Protein AF-A0A426T4S6-F1 (afdb_monomer_lite)

InterPro domains:
  IPR011109 DNA-binding recombinase domain [PF07508] (12-123)
  IPR011109 DNA-binding recombinase domain [PS51737] (1-127)
  IPR025827 Recombinase zinc beta ribbon domain [PF13408] (141-210)
  IPR038109 DNA-binding recombinase domain superfamily [G3DSA:3.90.1750.20] (1-125)
  IPR050639 Site-specific recombinase resolvase [PTHR30461] (5-346)

Foldseek 3Di:
DQDPNADEDDPLVLVLLVVLLCCLLPHPDALQRSQVVCVVVVNFDDDDPVHPDRTADSVNSVVSLVACVLAQKDKAPQWDWDQDPVVRDTDIDGDPDIDIDGHPYDHSDHPVSSVSSVVSVVVVCVVPVPDDPPDPDDDQLCFPFAADPQPRHTWDKDKDWAADPVDPPDIDDIWIWTFDPPQQDPVGDGDPGGDTHGRVVVVVVVLVVLLVQLPDPVNVVVLVCVLVVLQPCVVLVVQLVVLVVVLVVLVVVLVVLVVVLVPQDPPDPCSVVVNVVSVVVNVVSVVVNVVSVVVNVVSVVVNVVSVVSSVVSVVVSVCSNCVVVVLVPDDSVVSSVVCVVPGNHD

Radius of gyration: 34.29 Å; chains: 1; bounding box: 99×56×90 Å

Structure (mmCIF, N/CA/C/O backbone):
data_AF-A0A426T4S6-F1
#
_entry.id   AF-A0A426T4S6-F1
#
loop_
_atom_site.group_PDB
_atom_site.id
_atom_site.type_symbol
_atom_site.label_atom_id
_atom_site.label_alt_id
_atom_site.label_comp_id
_atom_site.label_asym_id
_atom_site.label_entity_id
_atom_site.label_seq_id
_atom_site.pdbx_PDB_ins_code
_atom_site.Cartn_x
_atom_site.Cartn_y
_atom_site.Cartn_z
_atom_site.occupancy
_atom_site.B_iso_or_equiv
_atom_site.auth_seq_id
_atom_site.auth_comp_id
_atom_site.auth_asym_id
_atom_site.auth_atom_id
_atom_site.pdbx_PDB_model_num
ATOM 1 N N . SER A 1 1 ? -7.175 -14.781 -35.471 1.00 70.62 1 SER A N 1
ATOM 2 C CA . SER A 1 1 ? -8.441 -14.019 -35.472 1.00 70.62 1 SER A CA 1
ATOM 3 C C . SER A 1 1 ? -9.531 -14.792 -34.754 1.00 70.62 1 SER A C 1
ATOM 5 O O . SER A 1 1 ? -9.393 -15.999 -34.610 1.00 70.62 1 SER A O 1
ATOM 7 N N . LEU A 1 2 ? -10.575 -14.116 -34.261 1.00 75.19 2 LEU A N 1
ATOM 8 C CA . LEU A 1 2 ? -11.734 -14.787 -33.668 1.00 75.19 2 LEU A CA 1
ATOM 9 C C . LEU A 1 2 ? -12.824 -14.897 -34.735 1.00 75.19 2 LEU A C 1
ATOM 11 O O . LEU A 1 2 ? -13.333 -13.876 -35.188 1.00 75.19 2 LEU A O 1
ATOM 15 N N . VAL A 1 3 ? -13.137 -16.119 -35.150 1.00 78.00 3 VAL A N 1
ATOM 16 C CA . VAL A 1 3 ? -14.171 -16.418 -36.146 1.00 78.00 3 VAL A CA 1
ATOM 17 C C . VAL A 1 3 ? -15.168 -17.349 -35.468 1.00 78.00 3 VAL A C 1
ATOM 19 O O . VAL A 1 3 ? -14.781 -18.402 -34.972 1.00 78.00 3 VAL A O 1
ATOM 22 N N . ASN A 1 4 ? -16.433 -16.933 -35.364 1.00 73.38 4 ASN A N 1
ATOM 23 C CA . ASN A 1 4 ? -17.508 -17.708 -34.721 1.00 73.38 4 ASN A CA 1
ATOM 24 C C . ASN A 1 4 ? -17.183 -18.188 -33.290 1.00 73.38 4 ASN A C 1
ATOM 26 O O . ASN A 1 4 ? -17.501 -19.310 -32.910 1.00 73.38 4 ASN A O 1
ATOM 30 N N . GLY A 1 5 ? -16.510 -17.351 -32.493 1.00 73.94 5 GLY A N 1
ATOM 31 C CA . GLY A 1 5 ? -16.131 -17.697 -31.116 1.00 73.94 5 GLY A CA 1
ATOM 32 C C . GLY A 1 5 ? -14.898 -18.600 -30.991 1.00 73.94 5 GLY A C 1
ATOM 33 O O . GLY A 1 5 ? -14.470 -18.872 -29.873 1.00 73.94 5 GLY A O 1
ATOM 34 N N . GLN A 1 6 ? -14.289 -19.017 -32.105 1.00 78.38 6 GLN A N 1
ATOM 35 C CA . GLN A 1 6 ? -13.088 -19.851 -32.129 1.00 78.38 6 GLN A CA 1
ATOM 36 C C . GLN A 1 6 ? -11.857 -19.049 -32.563 1.00 78.38 6 GLN A C 1
ATOM 38 O O . GLN A 1 6 ? -11.929 -18.154 -33.411 1.00 78.38 6 GLN A O 1
ATOM 43 N N . LEU A 1 7 ? -10.705 -19.364 -31.966 1.00 81.94 7 LEU A N 1
ATOM 44 C CA . LEU A 1 7 ? -9.421 -18.785 -32.350 1.00 81.94 7 LEU A CA 1
ATOM 45 C C . LEU A 1 7 ? -8.875 -19.530 -33.572 1.00 81.94 7 LEU A C 1
ATOM 47 O O . LEU A 1 7 ? -8.525 -20.700 -33.478 1.00 81.94 7 LEU A O 1
ATOM 51 N N . GLN A 1 8 ? -8.772 -18.832 -34.700 1.00 83.62 8 GLN A N 1
ATOM 52 C CA . GLN A 1 8 ? -8.088 -19.317 -35.899 1.00 83.62 8 GLN A CA 1
ATOM 53 C C . GLN A 1 8 ? -6.746 -18.612 -36.084 1.00 83.62 8 GLN A C 1
ATOM 55 O O . GLN A 1 8 ? -6.613 -17.410 -35.809 1.00 83.62 8 GLN A O 1
ATOM 60 N N . VAL A 1 9 ? -5.754 -19.357 -36.567 1.00 84.19 9 VAL A N 1
ATOM 61 C CA . VAL A 1 9 ? -4.416 -18.840 -36.857 1.00 84.19 9 VAL A CA 1
ATOM 62 C C . VAL A 1 9 ? -4.493 -17.882 -38.046 1.00 84.19 9 VAL A C 1
ATOM 64 O O . VAL A 1 9 ? -5.070 -18.196 -39.079 1.00 84.19 9 VAL A O 1
ATOM 67 N N . ASN A 1 10 ? -3.923 -16.687 -37.888 1.00 85.25 10 ASN A N 1
ATOM 68 C CA . ASN A 1 10 ? -3.634 -15.809 -39.018 1.00 85.25 10 ASN A CA 1
ATOM 69 C C . ASN A 1 10 ? -2.178 -16.061 -39.418 1.00 85.25 10 ASN A C 1
ATOM 71 O O . ASN A 1 10 ? -1.289 -15.788 -38.613 1.00 85.25 10 ASN A O 1
ATOM 75 N N . HIS A 1 11 ? -1.946 -16.592 -40.618 1.00 82.25 11 HIS A N 1
ATOM 76 C CA . HIS A 1 11 ? -0.616 -17.017 -41.055 1.00 82.25 11 HIS A CA 1
ATOM 77 C C . HIS A 1 11 ? 0.409 -15.870 -41.064 1.00 82.25 11 HIS A C 1
ATOM 79 O O . HIS A 1 11 ? 1.512 -16.062 -40.561 1.00 82.25 11 HIS A O 1
ATOM 85 N N . GLU A 1 12 ? 0.032 -14.665 -41.501 1.00 81.00 12 GLU A N 1
ATOM 86 C CA . GLU A 1 12 ? 0.937 -13.501 -41.525 1.00 81.00 12 GLU A CA 1
ATOM 87 C C . GLU A 1 12 ? 1.361 -13.067 -40.109 1.00 81.00 12 GLU A C 1
ATOM 89 O O . GLU A 1 12 ? 2.537 -12.828 -39.823 1.00 81.00 12 GLU A O 1
ATOM 94 N N . GLU A 1 13 ? 0.406 -13.006 -39.172 1.00 84.44 13 GLU A N 1
ATOM 95 C CA . GLU A 1 13 ? 0.706 -12.681 -37.771 1.00 84.44 13 GLU A CA 1
ATOM 96 C C . GLU A 1 13 ? 1.503 -13.811 -37.094 1.00 84.44 13 GLU A C 1
ATOM 98 O O . GLU A 1 13 ? 2.361 -13.550 -36.245 1.00 84.44 13 GLU A O 1
ATOM 103 N N . ALA A 1 14 ? 1.235 -15.066 -37.464 1.00 87.50 14 ALA A N 1
ATOM 104 C CA . ALA A 1 14 ? 1.874 -16.238 -36.881 1.00 87.50 14 ALA A CA 1
ATOM 105 C C . ALA A 1 14 ? 3.369 -16.308 -37.206 1.00 87.50 14 ALA A C 1
ATOM 107 O O . ALA A 1 14 ? 4.144 -16.670 -36.323 1.00 87.50 14 ALA A O 1
ATOM 108 N N . GLU A 1 15 ? 3.799 -15.918 -38.410 1.00 89.19 15 GLU A N 1
ATOM 109 C CA . GLU A 1 15 ? 5.227 -15.859 -38.759 1.00 89.19 15 GLU A CA 1
ATOM 110 C C . GLU A 1 15 ? 5.993 -14.872 -37.876 1.00 89.19 15 GLU A C 1
ATOM 112 O O . GLU A 1 15 ? 7.043 -15.205 -37.322 1.00 89.19 15 GLU A O 1
ATOM 117 N N . SER A 1 16 ? 5.419 -13.687 -37.652 1.00 88.94 16 SER A N 1
ATOM 118 C CA . SER A 1 16 ? 6.003 -12.682 -36.757 1.00 88.94 16 SER A CA 1
ATOM 119 C C . SER A 1 16 ? 6.121 -13.205 -35.321 1.00 88.94 16 SER A C 1
ATOM 121 O O . SER A 1 16 ? 7.126 -12.976 -34.646 1.00 88.94 16 SER A O 1
ATOM 123 N N . VAL A 1 17 ? 5.112 -13.941 -34.842 1.00 90.75 17 VAL A N 1
ATOM 124 C CA . VAL A 1 17 ? 5.146 -14.576 -33.517 1.00 90.75 17 VAL A CA 1
ATOM 125 C C . VAL A 1 17 ? 6.202 -15.680 -33.461 1.00 90.75 17 VAL A C 1
ATOM 127 O O . VAL A 1 17 ? 7.001 -15.682 -32.527 1.00 90.75 17 VAL A O 1
ATOM 130 N N . LYS A 1 18 ? 6.272 -16.572 -34.454 1.00 92.38 18 LYS A N 1
ATOM 131 C CA . LYS A 1 18 ? 7.300 -17.625 -34.530 1.00 92.38 18 LYS A CA 1
ATOM 132 C C . LYS A 1 18 ? 8.705 -17.034 -34.485 1.00 92.38 18 LYS A C 1
ATOM 134 O O . LYS A 1 18 ? 9.515 -17.470 -33.672 1.00 92.38 18 LYS A O 1
ATOM 139 N N . MET A 1 19 ? 8.956 -15.975 -35.255 1.00 91.62 19 MET A N 1
ATOM 140 C CA . MET A 1 19 ? 10.233 -15.260 -35.245 1.00 91.62 19 MET A CA 1
ATOM 141 C C . MET A 1 19 ? 10.552 -14.656 -33.868 1.00 91.62 19 MET A C 1
ATOM 143 O O . MET A 1 19 ? 11.684 -14.743 -33.403 1.00 91.62 19 MET A O 1
ATOM 147 N N . ILE A 1 20 ? 9.565 -14.078 -33.173 1.00 93.25 20 ILE A N 1
ATOM 148 C CA . ILE A 1 20 ? 9.747 -13.561 -31.805 1.00 93.25 20 ILE A CA 1
ATOM 149 C C . ILE A 1 20 ? 10.169 -14.674 -30.836 1.00 93.25 20 ILE A C 1
ATOM 151 O 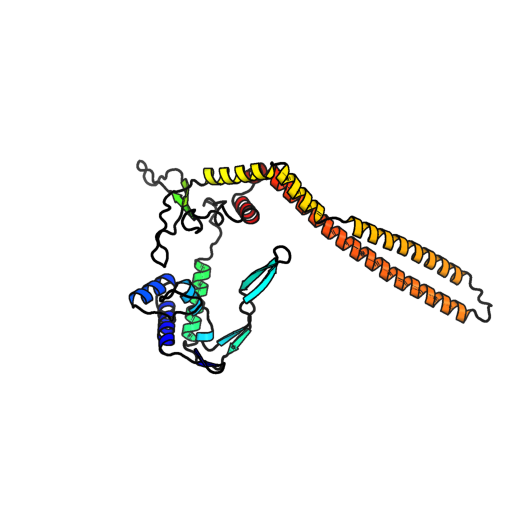O . ILE A 1 20 ? 11.074 -14.462 -30.022 1.00 93.25 20 ILE A O 1
ATOM 155 N N . PHE A 1 21 ? 9.506 -15.833 -30.895 1.00 94.00 21 PHE A N 1
ATOM 156 C CA . PHE A 1 21 ? 9.815 -16.975 -30.032 1.00 94.00 21 PHE A CA 1
ATOM 157 C C . PHE A 1 21 ? 11.193 -17.553 -30.340 1.00 94.00 21 PHE A C 1
ATOM 159 O O . PHE A 1 21 ? 11.969 -17.757 -29.408 1.00 94.00 21 PHE A O 1
ATOM 166 N N . ASP A 1 22 ? 11.518 -17.736 -31.618 1.00 92.88 22 ASP A N 1
ATOM 167 C CA . ASP A 1 22 ? 12.809 -18.248 -32.071 1.00 92.88 22 ASP A CA 1
ATOM 168 C C . ASP A 1 22 ? 13.964 -17.328 -31.651 1.00 92.88 22 ASP A C 1
ATOM 170 O O . ASP A 1 22 ? 14.870 -17.754 -30.928 1.00 92.88 22 ASP A O 1
ATOM 174 N N . LEU A 1 23 ? 13.878 -16.031 -31.974 1.00 92.19 23 LEU A N 1
ATOM 175 C CA . LEU A 1 23 ? 14.888 -15.046 -31.583 1.00 92.19 23 LEU A CA 1
ATOM 176 C C . LEU A 1 23 ? 15.077 -15.024 -30.066 1.00 92.19 23 LEU A C 1
ATOM 178 O O . LEU A 1 23 ? 16.208 -14.995 -29.585 1.00 92.19 23 LEU A O 1
ATOM 182 N N . PHE A 1 24 ? 14.000 -15.069 -29.280 1.00 92.19 24 PHE A N 1
ATOM 183 C CA . PHE A 1 24 ? 14.131 -15.067 -27.825 1.00 92.19 24 PHE A CA 1
ATOM 184 C C . PHE A 1 24 ? 14.707 -16.384 -27.282 1.00 92.19 24 PHE A C 1
ATOM 186 O O . PHE A 1 24 ? 15.494 -16.364 -26.331 1.00 92.19 24 PHE A O 1
ATOM 193 N N . ALA A 1 25 ? 14.332 -17.528 -27.855 1.00 90.50 25 ALA A N 1
ATOM 194 C CA . ALA A 1 25 ? 14.762 -18.848 -27.407 1.00 90.50 25 ALA A CA 1
ATOM 195 C C . ALA A 1 25 ? 16.227 -19.140 -27.764 1.00 90.50 25 ALA A C 1
ATOM 197 O O . ALA A 1 25 ? 16.963 -19.664 -26.924 1.00 90.50 25 ALA A O 1
ATOM 198 N N . ASN A 1 26 ? 16.648 -18.786 -28.978 1.00 88.88 26 ASN A N 1
ATOM 199 C CA . ASN A 1 26 ? 17.903 -19.235 -29.582 1.00 88.88 26 ASN A CA 1
ATOM 200 C C . ASN A 1 26 ? 19.007 -18.167 -29.625 1.00 88.88 26 ASN A C 1
ATOM 202 O O . ASN A 1 26 ? 20.162 -18.514 -29.852 1.00 88.88 26 ASN A O 1
ATOM 206 N N . SER A 1 27 ? 18.704 -16.897 -29.335 1.00 87.75 27 SER A N 1
ATOM 207 C CA . SER A 1 27 ? 19.707 -15.819 -29.268 1.00 87.75 27 SER A CA 1
ATOM 208 C C . SER A 1 27 ? 19.776 -15.156 -27.888 1.00 87.75 27 SER A C 1
ATOM 210 O O . SER A 1 27 ? 18.829 -15.233 -27.111 1.00 87.75 27 SER A O 1
ATOM 212 N N . ASP A 1 28 ? 20.845 -14.423 -27.575 1.00 82.56 28 ASP A N 1
ATOM 213 C CA . ASP A 1 28 ? 20.966 -13.642 -26.326 1.00 82.56 28 ASP A CA 1
ATOM 214 C C . ASP A 1 28 ? 20.173 -12.319 -26.327 1.00 82.56 28 ASP A C 1
ATOM 216 O O . ASP A 1 28 ? 20.330 -11.470 -25.443 1.00 82.56 28 ASP A O 1
ATOM 220 N N . MET A 1 29 ? 19.287 -12.115 -27.306 1.00 84.81 29 MET A N 1
ATOM 221 C CA . MET A 1 29 ? 18.501 -10.891 -27.417 1.00 84.81 29 MET A CA 1
ATOM 222 C C . MET A 1 29 ? 17.409 -10.800 -26.341 1.00 84.81 29 MET A C 1
ATOM 224 O O . MET A 1 29 ? 16.559 -11.675 -26.182 1.00 84.81 29 MET A O 1
ATOM 228 N N . GLY A 1 30 ? 17.383 -9.674 -25.624 1.00 82.88 30 GLY A N 1
ATOM 229 C CA . GLY A 1 30 ? 16.256 -9.294 -24.768 1.00 82.88 30 GLY A CA 1
ATOM 230 C C . GLY A 1 30 ? 15.093 -8.689 -25.565 1.00 82.88 30 GLY A C 1
ATOM 231 O O . GLY A 1 30 ? 15.248 -8.288 -26.716 1.00 82.88 30 GLY A O 1
ATOM 232 N N . THR A 1 31 ? 13.932 -8.513 -24.931 1.00 85.75 31 THR A N 1
ATOM 233 C CA . THR A 1 31 ? 12.706 -7.991 -25.576 1.00 85.75 31 THR A CA 1
ATOM 234 C C . THR A 1 31 ? 12.887 -6.628 -26.258 1.00 85.75 31 THR A C 1
ATOM 236 O O . THR A 1 31 ? 12.265 -6.362 -27.282 1.00 85.75 31 THR A O 1
ATOM 239 N N . ILE A 1 32 ? 13.762 -5.763 -25.726 1.00 82.25 32 ILE A N 1
ATOM 240 C CA . ILE A 1 32 ? 14.108 -4.468 -26.341 1.00 82.25 32 ILE A CA 1
ATOM 241 C C . ILE A 1 32 ? 14.928 -4.664 -27.623 1.00 82.25 32 ILE A C 1
ATOM 243 O O . ILE A 1 32 ? 14.722 -3.943 -28.596 1.00 82.25 32 ILE A O 1
ATOM 247 N N . ALA A 1 33 ? 15.873 -5.606 -27.618 1.00 82.81 33 ALA A N 1
ATOM 248 C CA . ALA A 1 33 ? 16.703 -5.899 -28.781 1.00 82.81 33 ALA A CA 1
ATOM 249 C C . ALA A 1 33 ? 15.859 -6.523 -29.900 1.00 82.81 33 ALA A C 1
ATOM 251 O O . ALA A 1 33 ? 15.962 -6.077 -31.037 1.00 82.81 33 ALA A O 1
ATOM 252 N N . ILE A 1 34 ? 14.948 -7.439 -29.557 1.00 88.56 34 ILE A N 1
ATOM 253 C CA . ILE A 1 34 ? 14.004 -8.037 -30.512 1.00 88.56 34 ILE A CA 1
ATOM 254 C C . ILE A 1 34 ? 13.085 -6.966 -31.110 1.00 88.56 34 ILE A C 1
ATOM 256 O O . ILE A 1 34 ? 12.952 -6.901 -32.325 1.00 88.56 34 ILE A O 1
ATOM 260 N N . ALA A 1 35 ? 12.520 -6.064 -30.295 1.00 84.69 35 ALA A N 1
ATOM 261 C CA . ALA A 1 35 ? 11.697 -4.957 -30.801 1.00 84.69 35 ALA A CA 1
ATOM 262 C C . ALA A 1 35 ? 12.434 -4.112 -31.851 1.00 84.69 35 ALA A C 1
ATOM 264 O O . ALA A 1 35 ? 11.874 -3.780 -32.892 1.00 84.69 35 ALA A O 1
ATOM 265 N N . LYS A 1 36 ? 13.707 -3.788 -31.591 1.00 82.25 36 LYS A N 1
ATOM 266 C CA . LYS A 1 36 ? 14.549 -3.047 -32.539 1.00 82.25 36 LYS A CA 1
ATOM 267 C C . LYS A 1 36 ? 14.865 -3.861 -33.789 1.00 82.25 36 LYS A C 1
ATOM 269 O O . LYS A 1 36 ? 14.860 -3.304 -34.876 1.00 82.25 36 LYS A O 1
ATOM 274 N N . HIS A 1 37 ? 15.145 -5.151 -33.633 1.00 86.75 37 HIS A N 1
ATOM 275 C CA . HIS A 1 37 ? 15.452 -6.035 -34.750 1.00 86.75 37 HIS A CA 1
ATOM 276 C C . HIS A 1 37 ? 14.260 -6.163 -35.707 1.00 86.75 37 HIS A C 1
ATOM 278 O O . HIS A 1 37 ? 14.419 -5.940 -36.900 1.00 86.75 37 HIS A O 1
ATOM 284 N N . LEU A 1 38 ? 13.055 -6.396 -35.176 1.00 86.06 38 LEU A N 1
ATOM 285 C CA . LEU A 1 38 ? 11.822 -6.446 -35.969 1.00 86.06 38 LEU A CA 1
ATOM 286 C C . LEU A 1 38 ? 11.530 -5.115 -36.668 1.00 86.06 38 LEU A C 1
ATOM 288 O O . LEU A 1 38 ? 11.159 -5.106 -37.836 1.00 86.06 38 LEU A O 1
ATOM 292 N N . ALA A 1 39 ? 11.737 -3.990 -35.976 1.00 84.31 39 ALA A N 1
ATOM 293 C CA . ALA A 1 39 ? 11.567 -2.668 -36.575 1.00 84.31 39 ALA A CA 1
ATOM 294 C C . ALA A 1 39 ? 12.567 -2.411 -37.718 1.00 84.31 39 ALA A C 1
ATOM 296 O O . ALA A 1 39 ? 12.199 -1.812 -38.721 1.00 84.31 39 ALA A O 1
ATOM 297 N N . ASN A 1 40 ? 13.809 -2.893 -37.598 1.00 84.75 40 ASN A N 1
ATOM 298 C CA . ASN A 1 40 ? 14.811 -2.783 -38.663 1.00 84.75 40 ASN A CA 1
ATOM 299 C C . ASN A 1 40 ? 14.465 -3.631 -39.897 1.00 84.75 40 ASN A C 1
ATOM 301 O O . ASN A 1 40 ? 14.875 -3.278 -40.997 1.00 84.75 40 ASN A O 1
ATOM 305 N N . LEU A 1 41 ? 13.728 -4.729 -39.715 1.00 86.06 41 LEU A N 1
ATOM 306 C CA . LEU A 1 41 ? 13.217 -5.580 -40.794 1.00 86.06 41 LEU A CA 1
ATOM 307 C C . LEU A 1 41 ? 11.873 -5.082 -41.368 1.00 86.06 41 LEU A C 1
ATOM 309 O O . LEU A 1 41 ? 11.265 -5.778 -42.171 1.00 86.06 41 LEU A O 1
ATOM 313 N N . ASP A 1 42 ? 11.396 -3.906 -40.940 1.00 84.19 42 ASP A N 1
ATOM 314 C CA . ASP A 1 42 ? 10.087 -3.325 -41.286 1.00 84.19 42 ASP A CA 1
ATOM 315 C C . ASP A 1 42 ? 8.882 -4.244 -40.987 1.00 84.19 42 ASP A C 1
ATOM 317 O O . ASP A 1 42 ? 7.810 -4.121 -41.582 1.00 84.19 42 ASP A O 1
ATOM 321 N N . ILE A 1 43 ? 9.027 -5.151 -40.013 1.00 84.44 43 ILE A N 1
ATOM 322 C CA . ILE A 1 43 ? 7.951 -6.056 -39.599 1.00 84.44 43 ILE A CA 1
ATOM 323 C C . ILE A 1 43 ? 6.955 -5.279 -38.733 1.00 84.44 43 ILE A C 1
ATOM 325 O O . ILE A 1 43 ? 7.251 -4.856 -37.606 1.00 84.44 43 ILE A O 1
ATOM 329 N N . LYS A 1 44 ? 5.747 -5.104 -39.270 1.00 82.69 44 LYS A N 1
ATOM 330 C CA . LYS A 1 44 ? 4.662 -4.329 -38.661 1.00 82.69 44 LYS A CA 1
ATOM 331 C C . LYS A 1 44 ? 3.627 -5.236 -38.010 1.00 82.69 44 LYS A C 1
ATOM 333 O O . LYS A 1 44 ? 3.414 -6.373 -38.413 1.00 82.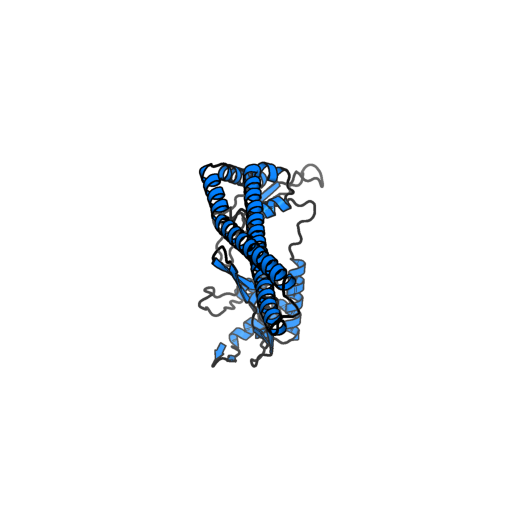69 44 LYS A O 1
ATOM 338 N N . LYS A 1 45 ? 2.950 -4.700 -36.999 1.00 81.69 45 LYS A N 1
ATOM 339 C CA . LYS A 1 45 ? 1.782 -5.319 -36.370 1.00 81.69 45 LYS A CA 1
ATOM 340 C C . LYS A 1 45 ? 0.505 -4.591 -36.800 1.00 81.69 45 LYS A C 1
ATOM 342 O O . LYS A 1 45 ? 0.549 -3.375 -37.010 1.00 81.69 45 LYS A O 1
ATOM 347 N N . PRO A 1 46 ? -0.649 -5.274 -36.839 1.00 76.25 46 PRO A N 1
ATOM 348 C CA . PRO A 1 46 ? -1.918 -4.620 -37.124 1.00 76.25 46 PRO A CA 1
ATOM 349 C C . PRO A 1 46 ? -2.235 -3.556 -36.067 1.00 76.25 46 PRO A C 1
ATOM 351 O O . PRO A 1 46 ? -2.075 -3.765 -34.854 1.00 76.25 46 PRO A O 1
ATOM 354 N N . ILE A 1 47 ? -2.701 -2.402 -36.539 1.00 75.44 47 ILE A N 1
ATOM 355 C CA . ILE A 1 47 ? -3.179 -1.312 -35.690 1.00 75.44 47 ILE A CA 1
ATOM 356 C C . ILE A 1 47 ? -4.550 -1.722 -35.146 1.00 75.44 47 ILE A C 1
ATOM 358 O O . ILE A 1 47 ? -5.434 -2.138 -35.889 1.00 75.44 47 ILE A O 1
ATOM 362 N N . ARG A 1 48 ? -4.721 -1.646 -33.825 1.00 71.25 48 ARG A N 1
ATOM 363 C CA . ARG A 1 48 ? -5.980 -1.968 -33.132 1.00 71.25 48 ARG A CA 1
ATOM 364 C C . ARG A 1 48 ? -6.329 -0.820 -32.190 1.00 71.25 48 ARG A C 1
ATOM 366 O O . ARG A 1 48 ? -5.446 -0.050 -31.824 1.00 71.25 48 ARG A O 1
ATOM 373 N N . HIS A 1 49 ? -7.578 -0.755 -31.725 1.00 57.50 49 HIS A N 1
ATOM 374 C CA . HIS A 1 49 ? -8.099 0.335 -30.877 1.00 57.50 49 HIS A CA 1
ATOM 375 C C . HIS A 1 49 ? -7.208 0.702 -29.669 1.00 57.50 49 HIS A C 1
ATOM 377 O O . HIS A 1 49 ? -7.153 1.858 -29.268 1.00 57.50 49 HIS A O 1
ATOM 383 N N . ASN A 1 50 ? -6.461 -0.270 -29.127 1.00 57.69 50 ASN A N 1
ATOM 384 C CA . ASN A 1 50 ? -5.591 -0.105 -27.955 1.00 57.69 50 ASN A CA 1
ATOM 385 C C . ASN A 1 50 ? -4.097 0.068 -28.295 1.00 57.69 50 ASN A C 1
ATOM 387 O O . ASN A 1 50 ? -3.251 0.021 -27.401 1.00 57.69 50 ASN A O 1
ATOM 391 N N . SER A 1 51 ? -3.729 0.180 -29.575 1.00 60.47 51 SER A N 1
ATOM 392 C CA . SER A 1 51 ? -2.336 0.345 -29.986 1.00 60.47 51 SER A CA 1
ATOM 393 C C . SER A 1 51 ? -2.222 1.050 -31.335 1.00 60.47 51 SER A C 1
ATOM 395 O O . SER A 1 51 ? -2.421 0.442 -32.384 1.00 60.47 51 SER A O 1
ATOM 397 N N . THR A 1 52 ? -1.845 2.324 -31.270 1.00 66.75 52 THR A N 1
ATOM 398 C CA . THR A 1 52 ? -1.690 3.242 -32.407 1.00 66.75 52 THR A CA 1
ATOM 399 C C . THR A 1 52 ? -0.357 3.092 -33.145 1.00 66.75 52 THR A C 1
ATOM 401 O O . THR A 1 52 ? -0.226 3.564 -34.268 1.00 66.75 52 THR A O 1
ATOM 404 N N . LEU A 1 53 ? 0.634 2.426 -32.541 1.00 74.12 53 LEU A N 1
ATOM 405 C CA . LEU A 1 53 ? 1.963 2.252 -33.131 1.00 74.12 53 LEU A CA 1
ATOM 406 C C . LEU A 1 53 ? 2.016 1.022 -34.056 1.00 74.12 53 LEU A C 1
ATOM 408 O O . LEU A 1 53 ? 1.568 -0.056 -33.643 1.00 74.12 53 LEU A O 1
ATOM 412 N N . PRO A 1 54 ? 2.619 1.131 -35.256 1.00 79.12 54 PRO A N 1
ATOM 413 C CA . PRO A 1 54 ? 2.713 0.023 -36.210 1.00 79.12 54 PRO A CA 1
ATOM 414 C C . PRO A 1 54 ? 3.800 -1.004 -35.854 1.00 79.12 54 PRO A C 1
ATOM 416 O O . PRO A 1 54 ? 3.817 -2.082 -36.433 1.00 79.12 54 PRO A O 1
ATOM 419 N N . TYR A 1 55 ? 4.681 -0.719 -34.888 1.00 83.69 55 TYR A N 1
ATOM 420 C CA . TYR A 1 55 ? 5.784 -1.606 -34.492 1.00 83.69 55 TYR A CA 1
ATOM 421 C C . TYR A 1 55 ? 5.558 -2.283 -33.136 1.00 83.69 55 TYR A C 1
ATOM 423 O O . TYR A 1 55 ? 4.795 -1.815 -32.284 1.00 83.69 55 TYR A O 1
ATOM 431 N N . PHE A 1 56 ? 6.269 -3.387 -32.910 1.00 82.38 56 PHE A N 1
ATOM 432 C CA . PHE A 1 56 ? 6.259 -4.103 -31.639 1.00 82.38 56 PHE A CA 1
ATOM 433 C C . PHE A 1 56 ? 7.019 -3.334 -30.550 1.00 82.38 56 PHE A C 1
ATOM 435 O O . PHE A 1 56 ? 8.195 -3.010 -30.691 1.00 82.38 56 PHE A O 1
ATOM 442 N N . SER A 1 57 ? 6.362 -3.086 -29.416 1.00 82.31 57 SER A N 1
ATOM 443 C CA . SER A 1 57 ? 7.024 -2.554 -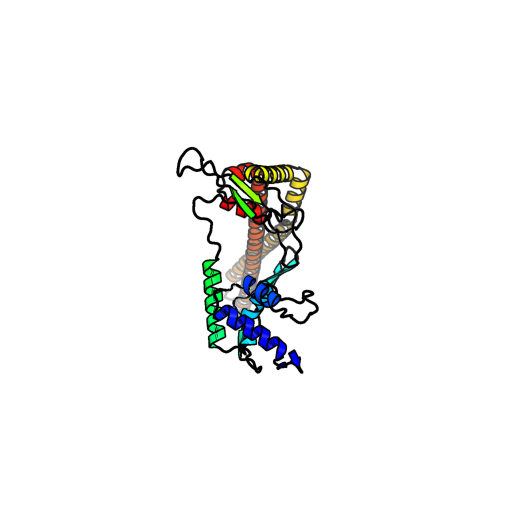28.224 1.00 82.31 57 SER A CA 1
ATOM 444 C C . SER A 1 57 ? 7.643 -3.681 -27.391 1.00 82.31 57 SER A C 1
ATOM 446 O O . SER A 1 57 ? 7.168 -4.817 -27.404 1.00 82.31 57 SER A O 1
ATOM 448 N N . SER A 1 58 ? 8.662 -3.366 -26.584 1.00 81.50 58 SER A N 1
ATOM 449 C CA . SER A 1 58 ? 9.265 -4.345 -25.662 1.00 81.50 58 SER A CA 1
ATOM 450 C C . SER A 1 58 ? 8.236 -4.964 -24.706 1.00 81.50 58 SER A C 1
ATOM 452 O O . SER A 1 58 ? 8.317 -6.152 -24.400 1.00 81.50 58 SER A O 1
ATOM 454 N N . SER A 1 59 ? 7.273 -4.176 -24.217 1.00 81.62 59 SER A N 1
ATOM 455 C CA . SER A 1 59 ? 6.194 -4.674 -23.355 1.00 81.62 59 SER A CA 1
ATOM 456 C C . SER A 1 59 ? 5.191 -5.534 -24.127 1.00 81.62 59 SER A C 1
ATOM 458 O O . SER A 1 59 ? 4.689 -6.516 -23.585 1.00 81.62 59 SER A O 1
ATOM 460 N N . GLY A 1 60 ? 4.929 -5.209 -25.396 1.00 84.62 60 GLY A N 1
ATOM 461 C CA . GLY A 1 60 ? 4.126 -6.031 -26.298 1.00 84.62 60 GLY A CA 1
ATOM 462 C C . GLY A 1 60 ? 4.754 -7.403 -26.528 1.00 84.62 60 GLY A C 1
ATOM 463 O O . GLY A 1 60 ? 4.085 -8.413 -26.336 1.00 84.62 60 GLY A O 1
ATOM 464 N N . ILE A 1 61 ? 6.053 -7.448 -26.834 1.00 88.69 61 ILE A N 1
ATOM 465 C CA . ILE A 1 61 ? 6.792 -8.705 -27.020 1.00 88.69 61 ILE A CA 1
ATOM 466 C C . ILE A 1 61 ? 6.807 -9.525 -25.731 1.00 88.69 61 ILE A C 1
ATOM 468 O O . ILE A 1 61 ? 6.542 -10.722 -25.770 1.00 88.69 61 ILE A O 1
ATOM 472 N N . ALA A 1 62 ? 7.037 -8.891 -24.576 1.00 87.75 62 ALA A N 1
ATOM 473 C CA . ALA A 1 62 ? 6.971 -9.594 -23.298 1.00 87.75 62 ALA A CA 1
ATOM 474 C C . ALA A 1 62 ? 5.605 -10.272 -23.089 1.00 87.75 62 ALA A C 1
ATOM 476 O O . ALA A 1 62 ? 5.556 -11.433 -22.691 1.00 87.75 62 ALA A O 1
ATOM 477 N N . ARG A 1 63 ? 4.506 -9.583 -23.428 1.00 87.81 63 ARG A N 1
ATOM 478 C CA . ARG A 1 63 ? 3.143 -10.132 -23.340 1.00 87.81 63 ARG A CA 1
ATOM 479 C C . ARG A 1 63 ? 2.883 -11.251 -24.343 1.00 87.81 63 ARG A C 1
ATOM 481 O O . ARG A 1 63 ? 2.134 -12.160 -24.008 1.00 87.81 63 ARG A O 1
ATOM 488 N N . ILE A 1 64 ? 3.479 -11.189 -25.535 1.00 91.06 64 ILE A N 1
ATOM 489 C CA . ILE A 1 64 ? 3.407 -12.266 -26.532 1.00 91.06 64 ILE A CA 1
ATOM 490 C C . ILE A 1 64 ? 4.075 -13.530 -25.978 1.00 91.06 64 ILE A C 1
ATOM 492 O O . ILE A 1 64 ? 3.439 -14.577 -25.928 1.00 91.06 64 ILE A O 1
ATOM 496 N N . LEU A 1 65 ? 5.302 -13.402 -25.466 1.00 91.62 65 LEU A N 1
ATOM 497 C CA . LEU A 1 65 ? 6.064 -14.510 -24.878 1.00 91.62 65 LEU A CA 1
ATOM 498 C C . LEU A 1 65 ? 5.389 -15.115 -23.628 1.00 91.62 65 LEU A C 1
ATOM 500 O O . LEU A 1 65 ? 5.585 -16.287 -23.332 1.00 91.62 65 LEU A O 1
ATOM 504 N N . ASP A 1 66 ? 4.587 -14.335 -22.892 1.00 88.75 66 ASP A N 1
ATOM 505 C CA . ASP A 1 66 ? 3.873 -14.786 -21.684 1.00 88.75 66 ASP A CA 1
ATOM 506 C C . ASP A 1 66 ? 2.445 -15.298 -21.959 1.00 88.75 66 ASP A C 1
ATOM 508 O O . ASP A 1 66 ? 1.698 -15.588 -21.013 1.00 88.75 66 ASP A O 1
ATOM 512 N N . ASN A 1 67 ? 2.004 -15.343 -23.219 1.00 90.38 67 ASN A N 1
ATOM 513 C CA . ASN A 1 67 ? 0.643 -15.738 -23.573 1.00 90.38 67 ASN A CA 1
ATOM 514 C C . ASN A 1 67 ? 0.540 -17.231 -23.948 1.00 90.38 67 ASN A C 1
ATOM 516 O O . ASN A 1 67 ? 0.941 -17.586 -25.055 1.00 90.38 67 ASN A O 1
ATOM 520 N N . PRO A 1 68 ? -0.032 -18.095 -23.084 1.00 89.62 68 PRO A N 1
ATOM 521 C CA . PRO A 1 68 ? -0.081 -19.542 -23.314 1.00 89.62 68 PRO A CA 1
ATOM 522 C C . PRO A 1 68 ? -0.932 -19.951 -24.524 1.00 89.62 68 PRO A C 1
ATOM 524 O O . PRO A 1 68 ? -0.797 -21.073 -25.003 1.00 89.62 68 PRO A O 1
ATOM 527 N N . VAL A 1 69 ? -1.740 -19.031 -25.065 1.00 91.31 69 VAL A N 1
ATOM 528 C CA . VAL A 1 69 ? -2.540 -19.245 -26.279 1.00 91.31 69 VAL A CA 1
ATOM 529 C C . VAL A 1 69 ? -1.670 -19.649 -27.465 1.00 91.31 69 VAL A C 1
ATOM 531 O O . VAL A 1 69 ? -2.078 -20.502 -28.243 1.00 91.31 69 VAL A O 1
ATOM 534 N N . TYR A 1 70 ? -0.453 -19.113 -27.587 1.00 91.06 70 TYR A N 1
ATOM 535 C CA . TYR A 1 70 ? 0.434 -19.479 -28.695 1.00 91.06 70 TYR A CA 1
ATOM 536 C C . TYR A 1 70 ? 0.922 -20.932 -28.633 1.00 91.06 70 TYR A C 1
ATOM 538 O O . TYR A 1 70 ? 1.310 -21.466 -29.664 1.00 91.06 70 TYR A O 1
ATOM 546 N N . ASN A 1 71 ? 0.838 -21.568 -27.463 1.00 92.06 71 ASN A N 1
ATOM 547 C CA . ASN A 1 71 ? 1.163 -22.975 -27.231 1.00 92.06 71 ASN A CA 1
ATOM 548 C C . ASN A 1 71 ? -0.106 -23.843 -27.076 1.00 92.06 71 ASN A C 1
ATOM 550 O O . ASN A 1 71 ? -0.128 -24.801 -26.312 1.00 92.06 71 ASN A O 1
ATOM 554 N N . GLY A 1 72 ? -1.220 -23.441 -27.696 1.00 88.44 72 GLY A N 1
ATOM 555 C CA . GLY A 1 72 ? -2.461 -24.224 -27.677 1.00 88.44 72 GLY A CA 1
ATOM 556 C C . GLY A 1 72 ? -3.248 -24.182 -26.363 1.00 88.44 72 GLY A C 1
ATOM 557 O O . GLY A 1 72 ? -4.271 -24.841 -26.266 1.00 88.44 72 GLY A O 1
ATOM 558 N N . LYS A 1 73 ? -2.841 -23.404 -25.348 1.00 90.50 73 LYS A N 1
ATOM 559 C CA . LYS A 1 73 ? -3.486 -23.402 -24.018 1.00 90.50 73 LYS A CA 1
ATOM 560 C C . LYS A 1 73 ? -4.298 -22.141 -23.751 1.00 90.50 73 LYS A C 1
ATOM 562 O O . LYS A 1 73 ? -3.896 -21.035 -24.106 1.00 90.50 73 LYS A O 1
ATOM 567 N N . ILE A 1 74 ? -5.418 -22.275 -23.053 1.00 88.69 74 ILE A N 1
ATOM 568 C CA . ILE A 1 74 ? -6.285 -21.164 -22.652 1.00 88.69 74 ILE A CA 1
ATOM 569 C C . ILE A 1 74 ? -6.156 -20.949 -21.146 1.00 88.69 74 ILE A C 1
ATOM 571 O O . ILE A 1 74 ? -6.227 -21.888 -20.354 1.00 88.69 74 ILE A O 1
ATOM 575 N N . ALA A 1 75 ? -5.952 -19.690 -20.754 1.00 86.44 75 ALA A N 1
ATOM 576 C CA . ALA A 1 75 ? -5.812 -19.290 -19.361 1.00 86.44 75 ALA A CA 1
ATOM 577 C C . ALA A 1 75 ? -6.965 -18.376 -18.929 1.00 86.44 75 ALA A C 1
ATOM 579 O O . ALA A 1 75 ? -7.150 -17.302 -19.507 1.00 86.44 75 ALA A O 1
ATOM 580 N N . PHE A 1 76 ? -7.685 -18.769 -17.879 1.00 85.06 76 PHE A N 1
ATOM 581 C CA . PHE A 1 76 ? -8.795 -18.014 -17.296 1.00 85.06 76 PHE A CA 1
ATOM 582 C C . PHE A 1 76 ? -8.457 -17.541 -15.877 1.00 85.06 76 PHE A C 1
ATOM 584 O O . PHE A 1 76 ? -7.853 -18.276 -15.101 1.00 85.06 76 PHE A O 1
ATOM 591 N N . GLY A 1 77 ? -8.828 -16.303 -15.532 1.00 81.75 77 GLY A N 1
ATOM 592 C CA . GLY A 1 77 ? -8.571 -15.739 -14.199 1.00 81.75 77 GLY A CA 1
ATOM 593 C C . GLY A 1 77 ? -7.180 -15.123 -13.999 1.00 81.75 77 GLY A C 1
ATOM 594 O O . GLY A 1 77 ? -6.771 -14.883 -12.874 1.00 81.75 77 GLY A O 1
ATOM 595 N N . ARG A 1 78 ? -6.433 -14.803 -15.068 1.00 80.12 78 ARG A N 1
ATOM 596 C CA . ARG A 1 78 ? -5.086 -14.185 -14.967 1.00 80.12 78 ARG A CA 1
ATOM 597 C C . ARG A 1 78 ? -5.061 -12.789 -14.326 1.00 80.12 78 ARG A C 1
ATOM 599 O O . ARG A 1 78 ? -3.981 -12.250 -14.080 1.00 80.12 78 ARG A O 1
ATOM 606 N N . ARG A 1 79 ? -6.220 -12.159 -14.139 1.00 80.50 79 ARG A N 1
ATOM 607 C CA . ARG A 1 79 ? -6.363 -10.823 -13.557 1.00 80.50 79 ARG A CA 1
ATOM 608 C C . ARG A 1 79 ? -7.451 -10.851 -12.506 1.00 80.50 79 ARG A C 1
ATOM 610 O O . ARG A 1 79 ? -8.536 -11.352 -12.780 1.00 80.50 79 ARG A O 1
ATOM 617 N N . GLU A 1 80 ? -7.156 -10.253 -11.368 1.00 78.62 80 GLU A N 1
ATOM 618 C CA . GLU A 1 80 ? -8.104 -10.038 -10.289 1.00 78.62 80 GLU A CA 1
ATOM 619 C C . GLU A 1 80 ? -8.311 -8.533 -10.118 1.00 78.62 80 GLU A C 1
ATOM 621 O O . GLU A 1 80 ? -7.358 -7.753 -10.162 1.00 78.62 80 GLU A O 1
ATOM 626 N N . SER A 1 81 ? -9.563 -8.110 -9.985 1.00 79.38 81 SER A N 1
ATOM 627 C CA . SER A 1 81 ? -9.921 -6.722 -9.708 1.00 79.38 81 SER A CA 1
ATOM 628 C C . SER A 1 81 ? -10.335 -6.605 -8.251 1.00 79.38 81 SER A C 1
ATOM 630 O O . SER A 1 81 ? -11.404 -7.080 -7.871 1.00 79.38 81 SER A O 1
ATOM 632 N N . THR A 1 82 ? -9.506 -5.946 -7.451 1.00 76.06 82 THR A N 1
ATOM 633 C CA . THR A 1 82 ? -9.828 -5.608 -6.065 1.00 76.06 82 THR A CA 1
ATOM 634 C C . THR A 1 82 ? -10.261 -4.154 -6.008 1.00 76.06 82 THR A C 1
ATOM 636 O O . THR A 1 82 ? -9.592 -3.272 -6.546 1.00 76.06 82 THR A O 1
ATOM 639 N N . ARG A 1 83 ? -11.417 -3.892 -5.399 1.00 77.06 83 ARG A N 1
ATOM 640 C CA . ARG A 1 83 ? -11.905 -2.528 -5.197 1.00 77.06 83 ARG A CA 1
ATOM 641 C C . ARG A 1 8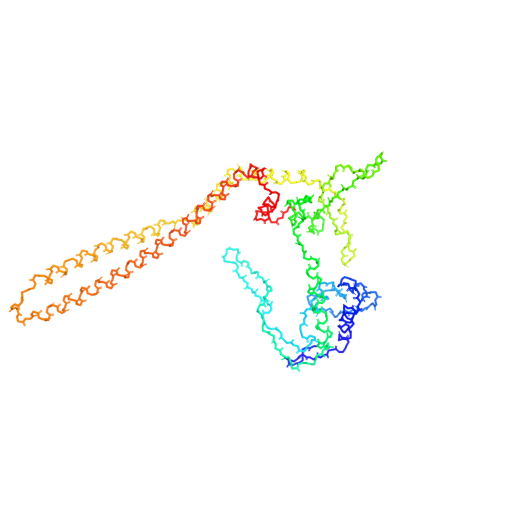3 ? -11.544 -2.085 -3.793 1.00 77.06 83 ARG A C 1
ATOM 643 O O . ARG A 1 83 ? -11.945 -2.726 -2.823 1.00 77.06 83 ARG A O 1
ATOM 650 N N . ASP A 1 84 ? -10.788 -1.005 -3.698 1.00 73.94 84 ASP A N 1
ATOM 651 C CA . ASP A 1 84 ? -10.483 -0.391 -2.419 1.00 73.94 84 ASP A CA 1
ATOM 652 C C . ASP A 1 84 ? -11.759 0.250 -1.858 1.00 73.94 84 ASP A C 1
ATOM 654 O O . ASP A 1 84 ? -12.437 1.035 -2.527 1.00 73.94 84 ASP A O 1
ATOM 658 N N . LYS A 1 85 ? -12.112 -0.128 -0.628 1.00 69.25 85 LYS A N 1
ATOM 659 C CA . LYS A 1 85 ? -13.323 0.345 0.051 1.00 69.25 85 LYS A CA 1
ATOM 660 C C . LYS A 1 85 ? -13.208 1.810 0.480 1.00 69.25 85 LYS A C 1
ATOM 662 O O . LYS A 1 85 ? -14.236 2.440 0.697 1.00 69.25 85 LYS A O 1
ATOM 667 N N . ILE A 1 86 ? -11.985 2.337 0.600 1.00 61.81 86 ILE A N 1
ATOM 668 C CA . ILE A 1 86 ? -11.715 3.684 1.117 1.00 61.81 86 ILE A CA 1
ATOM 669 C C . ILE A 1 86 ? -11.582 4.691 -0.028 1.00 61.81 86 ILE A C 1
ATOM 671 O O . ILE A 1 86 ? -12.258 5.717 -0.027 1.00 61.81 86 ILE A O 1
ATOM 675 N N . SER A 1 87 ? -10.732 4.407 -1.018 1.00 69.75 87 SER A N 1
ATOM 676 C CA . SER A 1 87 ? -10.528 5.298 -2.172 1.00 69.75 87 SER A CA 1
ATOM 677 C C . SER A 1 87 ? -11.574 5.110 -3.279 1.00 69.75 87 SER A C 1
ATOM 679 O O . SER A 1 87 ? -11.746 5.984 -4.126 1.00 69.75 87 SER A O 1
ATOM 681 N N . GLY A 1 88 ? -12.278 3.972 -3.294 1.00 74.31 88 GLY A N 1
ATOM 682 C CA . GLY A 1 88 ? -13.189 3.587 -4.373 1.00 74.31 88 GLY A CA 1
ATOM 683 C C . GLY A 1 88 ? -12.480 3.117 -5.649 1.00 74.31 88 GLY A C 1
ATOM 684 O O . GLY A 1 88 ? -13.162 2.694 -6.592 1.00 74.31 88 GLY A O 1
ATOM 685 N N . GLU A 1 89 ? -11.143 3.157 -5.686 1.00 72.00 89 GLU A N 1
ATOM 686 C CA . GLU A 1 89 ? -10.334 2.779 -6.841 1.00 72.00 89 GLU A CA 1
ATOM 687 C C . GLU A 1 89 ? -10.325 1.261 -7.055 1.00 72.00 89 GLU A C 1
ATOM 689 O O . GLU A 1 89 ? -10.282 0.461 -6.119 1.00 72.00 89 GLU A O 1
ATOM 694 N N . THR A 1 90 ? -10.363 0.844 -8.322 1.00 76.81 90 THR A N 1
ATOM 695 C CA . THR A 1 90 ? -10.257 -0.572 -8.696 1.00 76.81 90 THR A CA 1
ATOM 696 C C . THR A 1 90 ? -8.825 -0.880 -9.101 1.00 76.81 90 THR A C 1
ATOM 698 O O . THR A 1 90 ? -8.353 -0.444 -10.152 1.00 76.81 90 THR A O 1
ATOM 701 N N . LYS A 1 91 ? -8.133 -1.665 -8.281 1.00 75.62 91 LYS A N 1
ATOM 702 C CA . LYS A 1 91 ? -6.786 -2.145 -8.557 1.00 75.62 91 LYS A CA 1
ATOM 703 C C . LYS A 1 91 ? -6.865 -3.494 -9.262 1.00 75.62 91 LYS A C 1
ATOM 705 O O . LYS A 1 91 ? -7.367 -4.472 -8.715 1.00 75.62 91 LYS A O 1
ATOM 710 N N . VAL A 1 92 ? -6.353 -3.548 -10.489 1.00 78.19 92 VAL A N 1
ATOM 711 C CA . VAL A 1 92 ? -6.237 -4.801 -11.245 1.00 78.19 92 VAL A CA 1
ATOM 712 C C . VAL A 1 92 ? -4.850 -5.389 -11.016 1.00 78.19 92 VAL A C 1
ATOM 714 O O . VAL A 1 92 ? -3.848 -4.819 -11.452 1.00 78.19 92 VAL A O 1
ATOM 717 N N . THR A 1 93 ? -4.786 -6.526 -10.336 1.00 76.00 93 THR A N 1
ATOM 718 C CA . THR A 1 93 ? -3.557 -7.280 -10.072 1.00 76.00 93 THR A CA 1
ATOM 719 C C . THR A 1 93 ? -3.497 -8.531 -10.940 1.00 76.00 93 THR A C 1
ATOM 721 O O . THR A 1 93 ? -4.505 -9.030 -11.441 1.00 76.00 93 THR A O 1
ATOM 724 N N . GLN A 1 94 ? -2.283 -9.024 -11.182 1.00 74.25 94 GLN A N 1
ATOM 725 C CA . GLN A 1 94 ? -2.090 -10.309 -11.844 1.00 74.25 94 GLN A CA 1
ATOM 726 C C . GLN A 1 94 ? -2.303 -11.416 -10.808 1.00 74.25 94 GLN A C 1
ATOM 728 O O . GLN A 1 94 ? -1.645 -11.396 -9.773 1.00 74.25 94 GLN A O 1
ATOM 733 N N . SER A 1 95 ? -3.218 -12.346 -11.083 1.00 75.38 95 SER A N 1
ATOM 734 C CA . SER A 1 95 ? -3.437 -13.501 -10.207 1.00 75.38 95 SER A CA 1
ATOM 735 C C . SER A 1 95 ? -2.359 -14.554 -10.459 1.00 75.38 95 SER A C 1
ATOM 737 O O . SER A 1 95 ? -2.041 -14.855 -11.616 1.00 75.38 95 SER A O 1
ATOM 739 N N . GLU A 1 96 ? -1.814 -15.120 -9.385 1.00 73.69 96 GLU A N 1
ATOM 740 C CA . GLU A 1 96 ? -0.931 -16.291 -9.443 1.00 73.69 96 GLU A CA 1
ATOM 741 C C . GLU A 1 96 ? -1.735 -17.588 -9.617 1.00 73.69 96 GLU A C 1
ATOM 743 O O . GLU A 1 96 ? -1.275 -18.513 -10.284 1.00 73.69 96 GLU A O 1
ATOM 748 N N . ASN A 1 97 ? -2.978 -17.604 -9.127 1.00 76.56 97 ASN A N 1
ATOM 749 C CA . ASN A 1 97 ? -3.907 -18.721 -9.246 1.00 76.56 97 ASN A CA 1
ATOM 750 C C . ASN A 1 97 ? -4.839 -18.485 -10.438 1.00 76.56 97 ASN A C 1
ATOM 752 O O . ASN A 1 97 ? -5.824 -17.750 -10.346 1.00 76.56 97 ASN A O 1
ATOM 756 N N . TYR A 1 98 ? -4.510 -19.087 -11.579 1.00 82.06 98 TYR A N 1
ATOM 757 C CA . TYR A 1 98 ? -5.340 -19.056 -12.780 1.00 82.06 98 TYR A CA 1
ATOM 758 C C . TYR A 1 98 ? -5.488 -20.460 -13.360 1.00 82.06 98 TYR A C 1
ATOM 760 O O . TYR A 1 98 ? -4.583 -21.289 -13.276 1.00 82.06 98 TYR A O 1
ATOM 768 N N . ILE A 1 99 ? -6.644 -20.719 -13.961 1.00 85.19 99 ILE A N 1
ATOM 769 C CA . ILE A 1 99 ? -6.956 -22.011 -14.566 1.00 85.19 99 ILE A CA 1
ATOM 770 C C . ILE A 1 99 ? -6.280 -22.053 -15.935 1.00 85.19 99 ILE A C 1
ATOM 772 O O . ILE A 1 99 ? -6.487 -21.150 -16.749 1.00 85.19 99 ILE A O 1
ATOM 776 N N . LEU A 1 100 ? -5.475 -23.085 -16.183 1.00 87.75 100 LEU A N 1
ATOM 777 C CA . LEU A 1 100 ? -4.841 -23.349 -17.472 1.00 87.75 100 LEU A CA 1
ATOM 778 C C . LEU A 1 100 ? -5.399 -24.660 -18.030 1.00 87.75 100 LEU A C 1
ATOM 780 O O . LEU A 1 100 ? -5.329 -25.688 -17.366 1.00 87.75 100 LEU A O 1
ATOM 784 N N . THR A 1 101 ? -5.950 -24.610 -19.238 1.00 88.38 101 THR A N 1
ATOM 785 C CA . THR A 1 101 ? -6.563 -25.761 -19.924 1.00 88.38 101 THR A CA 1
ATOM 786 C C . THR A 1 101 ? -6.082 -25.827 -21.364 1.00 88.38 101 THR A C 1
ATOM 788 O O . THR A 1 101 ? -5.663 -24.807 -21.919 1.00 88.38 101 THR A O 1
ATOM 791 N N . ASP A 1 102 ? -6.125 -27.010 -21.966 1.00 89.06 102 ASP A N 1
ATOM 792 C CA . ASP A 1 102 ? -5.832 -27.162 -23.388 1.00 89.06 102 ASP A CA 1
ATOM 793 C C . ASP A 1 102 ? -6.985 -26.582 -24.218 1.00 89.06 102 ASP A C 1
ATOM 795 O O . ASP A 1 102 ? -8.166 -26.794 -23.936 1.00 89.06 102 ASP A O 1
ATOM 799 N N . GLY A 1 103 ? -6.630 -25.759 -25.199 1.00 84.75 103 GLY A N 1
ATOM 800 C CA . GLY A 1 103 ? -7.555 -25.133 -26.128 1.00 84.75 103 GLY A CA 1
ATOM 801 C C . GLY A 1 103 ? -7.833 -26.022 -27.334 1.00 84.75 103 GLY A C 1
ATOM 802 O O . GLY A 1 103 ? -7.088 -26.944 -27.646 1.00 84.75 103 GLY A O 1
ATOM 803 N N . ILE A 1 104 ? -8.915 -25.705 -28.041 1.00 86.62 104 ILE A N 1
ATOM 804 C CA . ILE A 1 104 ? -9.312 -26.390 -29.284 1.00 86.62 104 ILE A CA 1
ATOM 805 C C . ILE A 1 104 ? -8.555 -25.804 -30.496 1.00 86.62 104 ILE A C 1
ATOM 807 O O . ILE A 1 104 ? -8.595 -26.349 -31.595 1.00 86.62 104 ILE A O 1
ATOM 811 N N . HIS A 1 105 ? -7.879 -24.665 -30.321 1.00 85.94 105 HIS A N 1
ATOM 812 C CA . HIS A 1 105 ? -7.187 -23.960 -31.396 1.00 85.94 105 HIS A CA 1
ATOM 813 C C . HIS A 1 105 ? -5.797 -24.537 -31.677 1.00 85.94 105 HIS A C 1
ATOM 815 O O . HIS A 1 105 ? -5.118 -25.046 -30.788 1.00 85.94 105 HIS A O 1
ATOM 821 N N . GLU A 1 106 ? -5.351 -24.385 -32.921 1.00 86.75 106 GLU A N 1
ATOM 822 C CA . GLU A 1 106 ? -4.022 -24.816 -33.354 1.00 86.75 106 GLU A CA 1
ATOM 823 C C . GLU A 1 106 ? -2.912 -24.012 -32.654 1.00 86.75 106 GLU A C 1
ATOM 825 O O . GLU A 1 106 ? -2.949 -22.776 -32.585 1.00 86.75 106 GLU A O 1
ATOM 830 N N . ALA A 1 107 ? -1.910 -24.721 -32.129 1.00 90.06 107 ALA A N 1
ATOM 831 C CA . ALA A 1 107 ? -0.740 -24.114 -31.509 1.00 90.06 107 ALA A CA 1
ATOM 832 C C . ALA A 1 107 ? 0.204 -23.533 -32.576 1.00 90.06 107 ALA A C 1
ATOM 834 O O . ALA A 1 107 ? 0.544 -24.187 -33.557 1.00 90.06 107 ALA A O 1
ATOM 835 N N . ILE A 1 108 ? 0.662 -22.296 -32.365 1.00 91.75 108 ILE A N 1
ATOM 836 C CA . ILE A 1 108 ? 1.629 -21.626 -33.251 1.00 91.75 108 ILE A CA 1
ATOM 837 C C . ILE A 1 108 ? 3.066 -22.025 -32.889 1.00 91.75 108 ILE A C 1
ATOM 839 O O . ILE A 1 108 ? 3.936 -22.052 -33.761 1.00 91.75 108 ILE A O 1
ATOM 843 N N . ILE A 1 109 ? 3.307 -22.300 -31.607 1.00 92.25 109 ILE A N 1
ATOM 844 C CA . ILE A 1 109 ? 4.598 -22.644 -31.014 1.00 92.25 109 ILE A CA 1
ATOM 845 C C . ILE A 1 109 ? 4.476 -24.021 -30.371 1.00 92.25 109 ILE A C 1
ATOM 847 O O . ILE A 1 109 ? 3.458 -24.318 -29.750 1.00 92.25 109 ILE A O 1
ATOM 851 N N . ASP A 1 110 ? 5.514 -24.835 -30.513 1.00 92.50 110 ASP A N 1
ATOM 852 C CA . ASP A 1 110 ? 5.607 -26.149 -29.896 1.00 92.50 110 ASP A CA 1
ATOM 853 C C . ASP A 1 110 ? 5.937 -26.070 -28.395 1.00 92.50 110 ASP A C 1
ATOM 855 O O . ASP A 1 110 ? 6.499 -25.094 -27.878 1.00 92.50 110 ASP A O 1
ATOM 859 N N . ASP A 1 111 ? 5.626 -27.157 -27.695 1.00 89.56 111 ASP A N 1
ATOM 860 C CA . ASP A 1 111 ? 5.785 -27.261 -26.248 1.00 89.56 111 ASP A CA 1
ATOM 861 C C . ASP A 1 111 ? 7.253 -27.104 -25.798 1.00 89.56 111 ASP A C 1
ATOM 863 O O . ASP A 1 111 ? 7.509 -26.596 -24.700 1.00 89.56 111 ASP A O 1
ATOM 867 N N . GLU A 1 112 ? 8.234 -27.515 -26.615 1.00 91.56 112 GLU A N 1
ATOM 868 C CA . GLU A 1 112 ? 9.657 -27.414 -26.269 1.00 91.56 112 GLU A CA 1
ATOM 869 C C . GLU A 1 112 ? 10.143 -25.966 -26.337 1.00 91.56 112 GLU A C 1
ATOM 871 O O . GLU A 1 112 ? 10.707 -25.451 -25.359 1.00 91.56 112 GLU A O 1
ATOM 876 N N . THR A 1 113 ? 9.865 -25.271 -27.445 1.00 92.00 113 THR A N 1
ATOM 877 C CA . THR A 1 113 ? 10.183 -23.844 -27.598 1.00 92.00 113 THR A CA 1
ATOM 878 C C . THR A 1 113 ? 9.491 -23.016 -26.520 1.00 92.00 113 THR A C 1
ATOM 880 O O . THR A 1 113 ? 10.122 -22.157 -25.892 1.00 92.00 113 THR A O 1
ATOM 883 N N . TRP A 1 114 ? 8.220 -23.307 -26.227 1.00 91.62 114 TRP A N 1
ATOM 884 C CA . TRP A 1 114 ? 7.477 -22.635 -25.164 1.00 91.62 114 TRP A CA 1
ATOM 885 C C . TRP A 1 114 ? 8.156 -22.797 -23.796 1.00 91.62 114 TRP A C 1
ATOM 887 O O . TRP A 1 114 ? 8.431 -21.806 -23.108 1.00 91.62 114 TRP A O 1
ATOM 897 N N . LYS A 1 115 ? 8.499 -24.033 -23.408 1.00 90.31 115 LYS A N 1
ATOM 898 C CA . LYS A 1 115 ? 9.203 -24.321 -22.145 1.00 90.31 115 LYS A CA 1
ATOM 899 C C . LYS A 1 115 ? 10.557 -23.611 -22.078 1.00 90.31 115 LYS A C 1
ATOM 901 O O . LYS A 1 115 ? 10.894 -23.031 -21.041 1.00 90.31 115 LYS A O 1
ATOM 906 N N . LYS A 1 116 ? 11.315 -23.591 -23.179 1.00 91.81 116 LYS A N 1
ATOM 907 C CA . LYS A 1 116 ? 12.620 -22.917 -23.269 1.00 91.81 116 LYS A CA 1
ATOM 908 C C . LYS A 1 116 ? 12.502 -21.409 -23.034 1.00 91.81 116 LYS A C 1
ATOM 910 O O . LYS A 1 116 ? 13.243 -20.852 -22.218 1.00 91.81 116 LYS A O 1
ATOM 915 N N . VAL A 1 117 ? 11.537 -20.755 -23.681 1.00 92.00 117 VAL A N 1
ATOM 916 C CA . VAL A 1 117 ? 11.249 -19.324 -23.490 1.00 92.00 117 VAL A CA 1
ATOM 917 C C . VAL A 1 117 ? 10.855 -19.030 -22.044 1.00 92.00 117 VAL A C 1
ATOM 919 O O . VAL A 1 117 ? 11.392 -18.095 -21.446 1.00 92.00 117 VAL A O 1
ATOM 922 N N . ARG A 1 118 ? 9.966 -19.838 -21.455 1.00 89.94 118 ARG A N 1
ATOM 923 C CA . ARG A 1 118 ? 9.512 -19.672 -20.065 1.00 89.94 118 ARG A CA 1
ATOM 924 C C . ARG A 1 118 ? 10.658 -19.765 -19.067 1.00 89.94 118 ARG A C 1
ATOM 926 O O . ARG A 1 118 ? 10.848 -18.837 -18.282 1.00 89.94 118 ARG A O 1
ATOM 933 N N . LYS A 1 119 ? 11.490 -20.802 -19.179 1.00 89.12 119 LYS A N 1
ATOM 934 C CA . LYS A 1 119 ? 12.671 -20.979 -18.326 1.00 89.12 119 LYS A CA 1
ATOM 935 C C . LYS A 1 119 ? 13.626 -19.787 -18.428 1.00 89.12 119 LYS A C 1
ATOM 937 O O . LYS A 1 119 ? 14.124 -19.292 -17.419 1.00 89.12 119 LYS A O 1
ATOM 942 N N . LYS A 1 120 ? 13.852 -19.272 -19.642 1.00 89.06 120 LYS A N 1
ATOM 943 C CA . LYS A 1 120 ? 14.700 -18.092 -19.864 1.00 89.06 120 LYS A CA 1
ATOM 944 C C . LYS A 1 120 ? 14.085 -16.809 -19.297 1.00 89.06 120 LYS A C 1
ATOM 946 O O . LYS A 1 120 ? 14.804 -15.977 -18.745 1.00 89.06 120 LYS A O 1
ATOM 951 N N . ARG A 1 121 ? 12.763 -16.635 -19.401 1.00 88.12 121 ARG A N 1
ATOM 952 C CA . ARG A 1 121 ? 12.031 -15.510 -18.794 1.00 88.12 121 ARG A CA 1
ATOM 953 C C . ARG A 1 121 ? 12.145 -15.522 -17.274 1.00 88.12 121 ARG A C 1
ATOM 955 O O . ARG A 1 121 ? 12.429 -14.475 -16.699 1.00 88.12 121 ARG A O 1
ATOM 962 N N . GLU A 1 122 ? 11.973 -16.682 -16.654 1.00 84.44 122 GLU A N 1
ATOM 963 C CA . GLU A 1 122 ? 12.105 -16.867 -15.206 1.00 84.44 122 GLU A CA 1
ATOM 964 C C . GLU A 1 122 ? 13.544 -16.603 -14.751 1.00 84.44 122 GLU A C 1
ATOM 966 O O . GLU A 1 122 ? 13.766 -15.773 -13.870 1.00 84.44 122 GLU A O 1
ATOM 971 N N . ALA A 1 123 ? 14.540 -17.183 -15.428 1.00 83.19 123 ALA A N 1
ATOM 972 C CA . ALA A 1 123 ? 15.951 -16.930 -15.136 1.00 83.19 123 ALA A CA 1
ATOM 973 C C . ALA A 1 123 ? 16.318 -15.438 -15.241 1.00 83.19 123 ALA A C 1
ATOM 975 O O . ALA A 1 123 ? 16.990 -14.896 -14.362 1.00 83.19 123 ALA A O 1
ATOM 976 N N . ASN A 1 124 ? 15.834 -14.740 -16.274 1.00 80.31 124 ASN A N 1
ATOM 977 C CA . ASN A 1 124 ? 16.038 -13.298 -16.413 1.00 80.31 124 ASN A CA 1
ATOM 978 C C . ASN A 1 124 ? 15.319 -12.503 -15.312 1.00 80.31 124 ASN A C 1
ATOM 980 O O . ASN A 1 124 ? 15.881 -11.538 -14.798 1.00 80.31 124 ASN A O 1
ATOM 984 N N . ALA A 1 125 ? 14.105 -12.898 -14.921 1.00 74.69 125 ALA A N 1
ATOM 985 C CA . ALA A 1 125 ? 13.379 -12.255 -13.828 1.00 74.69 125 ALA A CA 1
ATOM 986 C C . ALA A 1 125 ? 14.128 -12.383 -12.492 1.00 74.69 125 ALA A C 1
ATOM 988 O O . ALA A 1 125 ? 14.196 -11.407 -11.749 1.00 74.69 125 ALA A O 1
ATOM 989 N N . HIS A 1 126 ? 14.747 -13.536 -12.223 1.00 68.38 126 HIS A N 1
ATOM 990 C CA . HIS A 1 126 ? 15.613 -13.734 -11.059 1.00 68.38 126 HIS A CA 1
ATOM 991 C C . HIS A 1 126 ? 16.913 -12.926 -11.155 1.00 68.38 126 HIS A C 1
ATOM 993 O O . HIS A 1 126 ? 17.251 -12.209 -10.219 1.00 68.38 126 HIS A O 1
ATOM 999 N N . LYS A 1 127 ? 17.605 -12.963 -12.300 1.00 65.88 127 LYS A N 1
ATOM 1000 C CA . LYS A 1 127 ? 18.875 -12.245 -12.520 1.00 65.88 127 LYS A CA 1
ATOM 1001 C C . LYS A 1 127 ? 18.746 -10.726 -12.378 1.00 65.88 127 LYS A C 1
ATOM 1003 O O . LYS A 1 127 ? 19.673 -10.067 -11.922 1.00 65.88 127 LYS A O 1
ATOM 1008 N N . TYR A 1 128 ? 17.612 -10.169 -12.798 1.00 57.97 128 TYR A N 1
ATOM 1009 C CA . TYR A 1 128 ? 17.315 -8.738 -12.697 1.00 57.97 128 TYR A CA 1
ATOM 1010 C C . TYR A 1 128 ? 16.347 -8.411 -11.558 1.00 57.97 128 TYR A C 1
ATOM 1012 O O . TYR A 1 128 ? 15.828 -7.288 -11.497 1.00 57.97 128 TYR A O 1
ATOM 1020 N N . LYS A 1 129 ? 16.101 -9.363 -10.647 1.00 53.03 129 LYS A N 1
ATOM 1021 C CA . LYS A 1 129 ? 15.398 -9.083 -9.401 1.00 53.03 129 LYS A CA 1
ATOM 1022 C C . LYS A 1 129 ? 16.216 -8.014 -8.692 1.00 53.03 129 LYS A C 1
ATOM 1024 O O . LYS A 1 129 ? 17.413 -8.173 -8.474 1.00 53.03 129 LYS A O 1
ATOM 1029 N N . ARG A 1 130 ? 15.586 -6.873 -8.412 1.00 52.06 130 ARG A N 1
ATOM 1030 C CA . ARG A 1 130 ? 16.219 -5.803 -7.642 1.00 52.06 130 ARG A CA 1
ATOM 1031 C C . ARG A 1 130 ? 16.335 -6.297 -6.207 1.00 52.06 130 ARG A C 1
ATOM 1033 O O . ARG A 1 130 ? 15.453 -6.032 -5.397 1.00 52.06 130 ARG A O 1
ATOM 1040 N N . GLU A 1 131 ? 17.372 -7.071 -5.924 1.00 50.22 131 GLU A N 1
ATOM 1041 C CA . GLU A 1 131 ? 17.821 -7.263 -4.556 1.00 50.22 131 GLU A CA 1
ATOM 1042 C C . GLU A 1 131 ? 18.156 -5.884 -3.982 1.00 50.22 131 GLU A C 1
ATOM 1044 O O . GLU A 1 131 ? 18.536 -4.959 -4.715 1.00 50.22 131 GLU A O 1
ATOM 1049 N N . ASN A 1 132 ? 17.902 -5.714 -2.685 1.00 48.94 132 ASN A N 1
ATOM 1050 C CA . ASN A 1 132 ? 18.210 -4.465 -2.006 1.00 48.94 132 ASN A CA 1
ATOM 1051 C C . ASN A 1 132 ? 19.672 -4.091 -2.298 1.00 48.94 132 ASN A C 1
ATOM 1053 O O . ASN A 1 132 ? 20.518 -4.985 -2.338 1.00 48.94 132 ASN A O 1
ATOM 1057 N N . PRO A 1 133 ? 19.981 -2.802 -2.529 1.00 53.59 133 PRO A N 1
ATOM 1058 C CA . PRO A 1 133 ? 21.362 -2.390 -2.733 1.00 53.59 133 PRO A CA 1
ATOM 1059 C C . PRO A 1 133 ? 22.226 -2.912 -1.577 1.00 53.59 133 PRO A C 1
ATOM 1061 O O . PRO A 1 133 ? 21.820 -2.838 -0.415 1.00 53.59 133 PRO A O 1
ATOM 1064 N N . ASN A 1 134 ? 23.393 -3.470 -1.907 1.00 45.34 134 ASN A N 1
ATOM 1065 C CA . ASN A 1 134 ? 24.339 -3.990 -0.922 1.00 45.34 134 ASN A CA 1
ATOM 1066 C C . ASN A 1 134 ? 24.685 -2.913 0.120 1.00 45.34 134 ASN A C 1
ATOM 1068 O O . ASN A 1 134 ? 24.726 -1.719 -0.192 1.00 45.34 134 ASN A O 1
ATOM 1072 N N . LYS A 1 135 ? 24.988 -3.343 1.353 1.00 39.66 135 LYS A N 1
ATOM 1073 C CA . LYS A 1 135 ? 25.508 -2.486 2.433 1.00 39.66 135 LYS A CA 1
ATOM 1074 C C . LYS A 1 135 ? 26.705 -1.676 1.898 1.00 39.66 135 LYS A C 1
ATOM 1076 O O . LYS A 1 135 ? 27.769 -2.239 1.664 1.00 39.66 135 LYS A O 1
ATOM 1081 N N . GLY A 1 136 ? 26.513 -0.377 1.652 1.00 50.59 136 GLY A N 1
ATOM 1082 C CA . GLY A 1 136 ? 27.535 0.522 1.088 1.00 50.59 136 GLY A CA 1
ATOM 1083 C C . GLY A 1 136 ? 27.089 1.359 -0.118 1.00 50.59 136 GLY A C 1
ATOM 1084 O O . GLY A 1 136 ? 27.738 2.360 -0.430 1.00 50.59 136 GLY A O 1
ATOM 1085 N N . ASP A 1 137 ? 25.975 1.017 -0.769 1.00 60.66 137 ASP A N 1
ATOM 1086 C CA . ASP A 1 137 ? 25.352 1.889 -1.767 1.00 60.66 137 ASP A CA 1
ATOM 1087 C C . ASP A 1 137 ? 24.333 2.824 -1.109 1.00 60.66 137 ASP A C 1
ATOM 1089 O O . ASP A 1 137 ? 23.428 2.389 -0.400 1.00 60.66 137 ASP A O 1
ATOM 1093 N N . SER A 1 138 ? 24.485 4.133 -1.335 1.00 65.88 138 SER A N 1
ATOM 1094 C CA . SER A 1 138 ? 23.565 5.127 -0.782 1.00 65.88 138 SER A CA 1
ATOM 1095 C C . SER A 1 138 ? 22.147 4.897 -1.289 1.00 65.88 138 SER A C 1
ATOM 1097 O O . SER A 1 138 ? 21.891 4.828 -2.496 1.00 65.88 138 SER A O 1
ATOM 1099 N N . ILE A 1 139 ? 21.217 4.806 -0.344 1.00 74.62 139 ILE A N 1
ATOM 1100 C CA . ILE A 1 139 ? 19.799 4.656 -0.627 1.00 74.62 139 ILE A CA 1
ATOM 1101 C C . ILE A 1 139 ? 19.255 6.022 -1.043 1.00 74.62 139 ILE A C 1
ATOM 1103 O O . ILE A 1 139 ? 19.377 7.019 -0.341 1.00 74.62 139 ILE A O 1
ATOM 1107 N N . TYR A 1 140 ? 18.640 6.066 -2.219 1.00 85.88 140 TYR A N 1
ATOM 1108 C CA . TYR A 1 140 ? 17.947 7.251 -2.707 1.00 85.88 140 TYR A CA 1
ATOM 1109 C C . TYR A 1 140 ? 16.544 7.301 -2.085 1.00 85.88 140 TYR A C 1
ATOM 1111 O O . TYR A 1 140 ? 15.650 6.584 -2.551 1.00 85.88 140 TYR A O 1
ATOM 1119 N N . ILE A 1 141 ? 16.369 8.124 -1.044 1.00 87.38 141 ILE A N 1
ATOM 1120 C CA . ILE A 1 141 ? 15.142 8.224 -0.228 1.00 87.38 141 ILE A CA 1
ATOM 1121 C C . ILE A 1 141 ? 13.909 8.494 -1.100 1.00 87.38 141 ILE A C 1
ATOM 1123 O O . ILE A 1 141 ? 12.889 7.827 -0.966 1.00 87.38 141 ILE A O 1
ATOM 1127 N N . LEU A 1 142 ? 14.024 9.397 -2.075 1.00 88.94 142 LEU A N 1
ATOM 1128 C CA . LEU A 1 142 ? 12.916 9.803 -2.945 1.00 88.94 142 LEU A CA 1
ATOM 1129 C C . LEU A 1 142 ? 12.830 8.995 -4.256 1.00 88.94 142 LEU A C 1
ATOM 1131 O O . LEU A 1 142 ? 12.163 9.386 -5.221 1.00 88.94 142 LEU A O 1
ATOM 1135 N N . SER A 1 143 ? 13.522 7.854 -4.337 1.00 85.38 143 SER A N 1
ATOM 1136 C CA . SER A 1 143 ? 13.498 6.999 -5.526 1.00 85.38 143 SER A CA 1
ATOM 1137 C C . SER A 1 143 ? 12.098 6.437 -5.796 1.00 85.38 143 SER A C 1
ATOM 1139 O O . SER A 1 143 ? 11.503 5.770 -4.949 1.00 85.38 143 SER A O 1
ATOM 1141 N N . GLY A 1 144 ? 11.600 6.669 -7.014 1.00 81.56 144 GLY A N 1
ATOM 1142 C CA . GLY A 1 144 ? 10.253 6.283 -7.453 1.00 81.56 144 GLY A CA 1
ATOM 1143 C C . GLY A 1 144 ? 9.220 7.408 -7.334 1.00 81.56 144 GLY A C 1
ATOM 1144 O O . GLY A 1 144 ? 8.267 7.430 -8.120 1.00 81.56 144 GLY A O 1
ATOM 1145 N N . LEU A 1 145 ? 9.469 8.375 -6.446 1.00 89.44 145 LEU A N 1
ATOM 1146 C CA . LEU A 1 145 ? 8.585 9.508 -6.172 1.00 89.44 145 LEU A CA 1
ATOM 1147 C C . LEU A 1 145 ? 8.846 10.680 -7.114 1.00 89.44 145 LEU A C 1
ATOM 1149 O O . LEU A 1 145 ? 7.906 11.217 -7.694 1.00 89.44 145 LEU A O 1
ATOM 1153 N N . ILE A 1 146 ? 10.117 11.029 -7.328 1.00 90.62 146 ILE A N 1
ATOM 1154 C CA . ILE A 1 146 ? 10.465 12.209 -8.126 1.00 90.62 146 ILE A CA 1
ATOM 1155 C C . ILE A 1 146 ? 10.192 11.963 -9.604 1.00 90.62 146 ILE A C 1
ATOM 1157 O O . ILE A 1 146 ? 10.716 11.007 -10.197 1.00 90.62 146 ILE A O 1
ATOM 1161 N N . LYS A 1 147 ? 9.422 12.857 -10.222 1.00 90.25 147 LYS A N 1
ATOM 1162 C CA . LYS A 1 147 ? 9.143 12.833 -11.658 1.00 90.25 147 LYS A CA 1
ATOM 1163 C C . LYS A 1 147 ? 9.934 13.910 -12.388 1.00 90.25 147 LYS A C 1
ATOM 1165 O O . LYS A 1 147 ? 10.266 14.968 -11.867 1.00 90.25 147 LYS A O 1
ATOM 1170 N N . CYS A 1 148 ? 10.267 13.631 -13.641 1.00 87.69 148 CYS A N 1
ATOM 1171 C CA . CYS A 1 148 ? 10.836 14.636 -14.519 1.00 87.69 148 CYS A CA 1
ATOM 1172 C C . CYS A 1 148 ? 9.768 15.695 -14.836 1.00 87.69 148 CYS A C 1
ATOM 1174 O O . CYS A 1 148 ? 8.687 15.320 -15.287 1.00 87.69 148 CYS A O 1
ATOM 1176 N N . PRO A 1 149 ? 10.061 16.999 -14.705 1.00 87.25 149 PRO A N 1
ATOM 1177 C CA . PRO A 1 149 ? 9.084 18.042 -15.017 1.00 87.25 149 PRO A CA 1
ATOM 1178 C C . PRO A 1 149 ? 8.735 18.121 -16.512 1.00 87.25 149 PRO A C 1
ATOM 1180 O O . PRO A 1 149 ? 7.718 18.704 -16.858 1.00 87.25 149 PRO A O 1
ATOM 1183 N N . LEU A 1 150 ? 9.566 17.548 -17.396 1.00 85.69 150 LEU A N 1
ATOM 1184 C CA . LEU A 1 150 ? 9.359 17.607 -18.848 1.00 85.69 150 LEU A CA 1
ATOM 1185 C C . LEU A 1 150 ? 8.707 16.348 -19.425 1.00 85.69 150 LEU A C 1
ATOM 1187 O O . LEU A 1 150 ? 7.817 16.450 -20.255 1.00 85.69 150 LEU A O 1
ATOM 1191 N N . CYS A 1 151 ? 9.170 15.157 -19.030 1.00 82.06 151 CYS A N 1
ATOM 1192 C CA . CYS A 1 151 ? 8.648 13.896 -19.578 1.00 82.06 151 CYS A CA 1
ATOM 1193 C C . CYS A 1 151 ? 7.832 13.073 -18.578 1.00 82.06 151 CYS A C 1
ATOM 1195 O O . CYS A 1 151 ? 7.432 11.959 -18.905 1.00 82.06 151 CYS A O 1
ATOM 1197 N N . HIS A 1 152 ? 7.653 13.567 -17.347 1.00 84.50 152 HIS A N 1
ATOM 1198 C CA . HIS A 1 152 ? 6.915 12.927 -16.247 1.00 84.50 152 HIS A CA 1
ATOM 1199 C C . HIS A 1 152 ? 7.396 11.526 -15.835 1.00 84.50 152 HIS A C 1
ATOM 1201 O O . HIS A 1 152 ? 6.880 10.933 -14.889 1.00 84.50 152 HIS A O 1
ATOM 1207 N N . ALA A 1 153 ? 8.436 11.003 -16.482 1.00 83.06 153 ALA A N 1
ATOM 1208 C CA . ALA A 1 153 ? 9.057 9.747 -16.114 1.00 83.06 153 ALA A CA 1
ATOM 1209 C C . ALA A 1 153 ? 9.835 9.888 -14.798 1.00 83.06 153 ALA A C 1
ATOM 1211 O O . ALA A 1 153 ? 10.349 10.960 -14.475 1.00 83.06 153 ALA A O 1
ATOM 1212 N N . GLY A 1 154 ? 9.957 8.793 -14.044 1.00 85.94 154 GLY A N 1
ATOM 1213 C CA . GLY A 1 154 ? 10.694 8.790 -12.778 1.00 85.94 154 GLY A CA 1
ATOM 1214 C C . GLY A 1 154 ? 12.170 9.161 -12.958 1.00 85.94 154 GLY A C 1
ATOM 1215 O O . GLY A 1 154 ? 12.827 8.687 -13.893 1.00 85.94 154 GLY A O 1
ATOM 1216 N N . LEU A 1 155 ? 12.698 9.998 -12.063 1.00 87.94 155 LEU A N 1
ATOM 1217 C CA . LEU A 1 155 ? 14.134 10.266 -11.997 1.00 87.94 155 LEU A CA 1
ATOM 1218 C C . LEU A 1 155 ? 14.876 9.078 -11.375 1.00 87.94 155 LEU A C 1
ATOM 1220 O O . LEU A 1 155 ? 14.376 8.388 -10.487 1.00 87.94 155 LEU A O 1
ATOM 1224 N N . TYR A 1 156 ? 16.102 8.854 -11.840 1.00 84.75 156 TYR A N 1
ATOM 1225 C CA . TYR A 1 156 ? 16.964 7.777 -11.365 1.00 84.75 156 TYR A CA 1
ATOM 1226 C C . TYR A 1 156 ? 18.036 8.319 -10.436 1.00 84.75 156 TYR A C 1
ATOM 1228 O O . TYR A 1 156 ? 18.599 9.384 -10.695 1.00 84.75 156 TYR A O 1
ATOM 1236 N N . GLY A 1 157 ? 18.388 7.518 -9.434 1.00 86.81 157 GLY A N 1
ATOM 1237 C CA . GLY A 1 157 ? 19.625 7.702 -8.696 1.00 86.81 157 GLY A CA 1
ATOM 1238 C C . GLY A 1 157 ? 20.836 7.551 -9.619 1.00 86.81 157 GLY A C 1
ATOM 1239 O O . GLY A 1 157 ? 20.927 6.614 -10.421 1.00 86.81 157 GLY A O 1
ATOM 1240 N N . ASN A 1 158 ? 21.744 8.514 -9.546 1.00 84.38 158 ASN A N 1
ATOM 1241 C CA . ASN A 1 158 ? 23.007 8.533 -10.257 1.00 84.38 158 ASN A CA 1
ATOM 1242 C C . ASN A 1 158 ? 24.157 8.801 -9.282 1.00 84.38 158 ASN A C 1
ATOM 1244 O O . ASN A 1 158 ? 24.080 9.726 -8.467 1.00 84.38 158 ASN A O 1
ATOM 1248 N N . LYS A 1 159 ? 25.211 7.990 -9.365 1.00 85.88 159 LYS A N 1
ATOM 1249 C CA . LYS A 1 159 ? 26.419 8.096 -8.543 1.00 85.88 159 LYS A CA 1
ATOM 1250 C C . LYS A 1 159 ? 27.537 8.633 -9.425 1.00 85.88 159 LYS A C 1
ATOM 1252 O O . LYS A 1 159 ? 27.879 8.020 -10.432 1.00 85.88 159 LYS A O 1
ATOM 1257 N N . SER A 1 160 ? 28.083 9.786 -9.063 1.00 82.06 160 SER A N 1
ATOM 1258 C CA . SER A 1 160 ? 29.248 10.363 -9.725 1.00 82.06 160 SER A CA 1
ATOM 1259 C C . SER A 1 160 ? 30.500 9.963 -8.958 1.00 82.06 160 SER A C 1
ATOM 1261 O O . SER A 1 160 ? 30.718 10.421 -7.834 1.00 82.06 160 SER A O 1
ATOM 1263 N N . ILE A 1 161 ? 31.313 9.117 -9.585 1.00 81.38 161 ILE A N 1
ATOM 1264 C CA . ILE A 1 161 ? 32.595 8.645 -9.064 1.00 81.38 161 ILE A CA 1
ATOM 126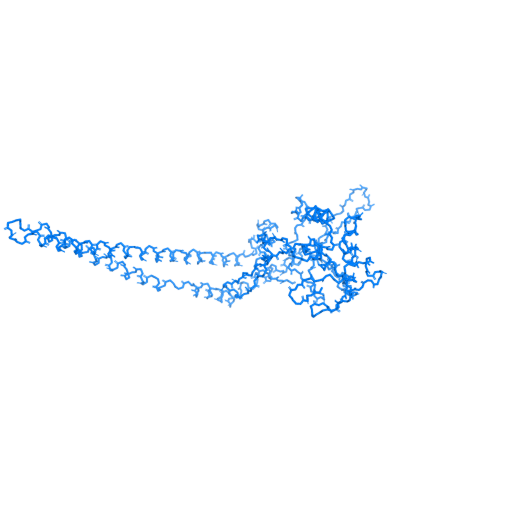5 C C . ILE A 1 161 ? 33.691 9.401 -9.813 1.00 81.38 161 ILE A C 1
ATOM 1267 O O . ILE A 1 161 ? 33.780 9.318 -11.038 1.00 81.38 161 ILE A O 1
ATOM 1271 N N . LYS A 1 162 ? 34.520 10.159 -9.092 1.00 80.94 162 LYS A N 1
ATOM 1272 C CA . LYS A 1 162 ? 35.632 10.915 -9.683 1.00 80.94 162 LYS A CA 1
ATOM 1273 C C . LYS A 1 162 ? 36.948 10.316 -9.201 1.00 80.94 162 LYS A C 1
ATOM 1275 O O . LYS A 1 162 ? 37.208 10.304 -8.004 1.00 80.94 162 LYS A O 1
ATOM 1280 N N . ARG A 1 163 ? 37.783 9.831 -10.122 1.00 80.19 163 ARG A N 1
ATOM 1281 C CA . ARG A 1 163 ? 39.120 9.309 -9.795 1.00 80.19 163 ARG A CA 1
ATOM 1282 C C . ARG A 1 163 ? 40.060 10.455 -9.422 1.00 80.19 163 ARG A C 1
ATOM 1284 O O . ARG A 1 163 ? 40.019 11.512 -10.063 1.00 80.19 163 ARG A O 1
ATOM 1291 N N . ASN A 1 164 ? 40.896 10.249 -8.409 1.00 78.56 164 ASN A N 1
ATOM 1292 C CA . ASN A 1 164 ? 41.982 11.165 -8.104 1.00 78.56 164 ASN A CA 1
ATOM 1293 C C . ASN A 1 164 ? 43.021 11.092 -9.227 1.00 78.56 164 ASN A C 1
ATOM 1295 O O . ASN A 1 164 ? 43.505 10.017 -9.569 1.00 78.56 164 ASN A O 1
ATOM 1299 N N . LYS A 1 165 ? 43.337 12.238 -9.836 1.00 76.69 165 LYS A N 1
ATOM 1300 C CA . LYS A 1 165 ? 44.350 12.301 -10.899 1.00 76.69 165 LYS A CA 1
ATOM 1301 C C . LYS A 1 165 ? 45.772 12.187 -10.344 1.00 76.69 165 LYS A C 1
ATOM 1303 O O . LYS A 1 165 ? 46.658 11.766 -11.073 1.00 76.69 165 LYS A O 1
ATOM 1308 N N . ASN A 1 166 ? 45.970 12.532 -9.070 1.00 78.56 166 ASN A N 1
ATOM 1309 C CA . ASN A 1 166 ? 47.294 12.652 -8.458 1.00 78.56 166 ASN A CA 1
ATOM 1310 C C . ASN A 1 166 ? 47.749 11.375 -7.739 1.00 78.56 166 ASN A C 1
ATOM 1312 O O . ASN A 1 166 ? 48.938 11.219 -7.485 1.00 78.56 166 ASN A O 1
ATOM 1316 N N . LYS A 1 167 ? 46.829 10.462 -7.405 1.00 77.31 167 LYS A N 1
ATOM 1317 C CA . LYS A 1 167 ? 47.153 9.181 -6.769 1.00 77.31 167 LYS A CA 1
ATOM 1318 C C . LYS A 1 167 ? 46.464 8.039 -7.497 1.00 77.31 167 LYS A C 1
ATOM 1320 O O . LYS A 1 167 ? 45.249 8.058 -7.698 1.00 77.31 167 LYS A O 1
ATOM 1325 N N . LYS A 1 168 ? 47.258 7.046 -7.897 1.00 70.31 168 LYS A N 1
ATOM 1326 C CA . LYS A 1 168 ? 46.763 5.841 -8.559 1.00 70.31 168 LYS A CA 1
ATOM 1327 C C . LYS A 1 168 ? 45.847 5.090 -7.585 1.00 70.31 168 LYS A C 1
ATOM 1329 O O . LYS A 1 168 ? 46.190 4.907 -6.426 1.00 70.31 168 LYS A O 1
ATOM 1334 N N . ASP A 1 169 ? 44.669 4.730 -8.079 1.00 73.38 169 ASP A N 1
ATOM 1335 C CA . ASP A 1 169 ? 43.638 3.940 -7.384 1.00 73.38 169 ASP A CA 1
ATOM 1336 C C . ASP A 1 169 ? 42.973 4.592 -6.158 1.00 73.38 169 ASP A C 1
ATOM 1338 O O . ASP A 1 169 ? 42.225 3.942 -5.432 1.00 73.38 169 ASP A O 1
ATOM 1342 N N . GLU A 1 170 ? 43.122 5.911 -5.999 1.00 78.19 170 GLU A N 1
ATOM 1343 C CA . GLU A 1 170 ? 42.337 6.705 -5.049 1.00 78.19 170 GLU A CA 1
ATOM 1344 C C . GLU A 1 170 ? 41.153 7.385 -5.766 1.00 78.19 170 GLU A C 1
ATOM 1346 O O . GLU A 1 170 ? 41.275 7.897 -6.886 1.00 78.19 170 GLU A O 1
ATOM 1351 N N . TYR A 1 171 ? 39.986 7.415 -5.123 1.00 75.62 171 TYR A N 1
ATOM 1352 C CA . TYR A 1 171 ? 38.782 8.086 -5.621 1.00 75.62 171 TYR A CA 1
ATOM 1353 C C . TYR A 1 171 ? 38.421 9.259 -4.705 1.00 75.62 171 TYR A C 1
ATOM 1355 O O . TYR A 1 171 ? 38.549 9.171 -3.487 1.00 75.62 171 TYR A O 1
ATOM 1363 N N . TYR A 1 172 ? 37.944 10.362 -5.284 1.00 77.50 172 TYR A N 1
ATOM 1364 C CA . TYR A 1 172 ? 37.323 11.436 -4.511 1.00 77.50 172 TYR A CA 1
ATOM 1365 C C . TYR A 1 172 ? 35.989 10.972 -3.915 1.00 77.50 172 TYR A C 1
ATOM 1367 O O . TYR A 1 172 ? 35.398 9.984 -4.357 1.00 77.50 172 TYR A O 1
ATOM 1375 N N . LYS A 1 173 ? 35.477 11.744 -2.948 1.00 78.75 173 LYS A N 1
ATOM 1376 C CA . LYS A 1 173 ? 34.153 11.531 -2.354 1.00 78.75 173 LYS A CA 1
ATOM 1377 C C . LYS A 1 173 ? 33.089 11.364 -3.445 1.00 78.75 173 LYS A C 1
ATOM 1379 O O . LYS A 1 173 ? 32.978 12.189 -4.352 1.00 78.75 173 LYS A O 1
ATOM 1384 N N . ASN A 1 174 ? 32.300 10.299 -3.329 1.00 80.75 174 ASN A N 1
ATOM 1385 C CA . ASN A 1 174 ? 31.179 10.043 -4.225 1.00 80.75 174 ASN A CA 1
ATOM 1386 C C . ASN A 1 174 ? 30.097 11.112 -4.039 1.00 80.75 174 ASN A C 1
ATOM 1388 O O . ASN A 1 174 ? 29.749 11.467 -2.910 1.00 80.75 174 ASN A O 1
ATOM 1392 N N . TYR A 1 175 ? 29.538 11.582 -5.151 1.00 82.88 175 TYR A N 1
ATOM 1393 C CA . TY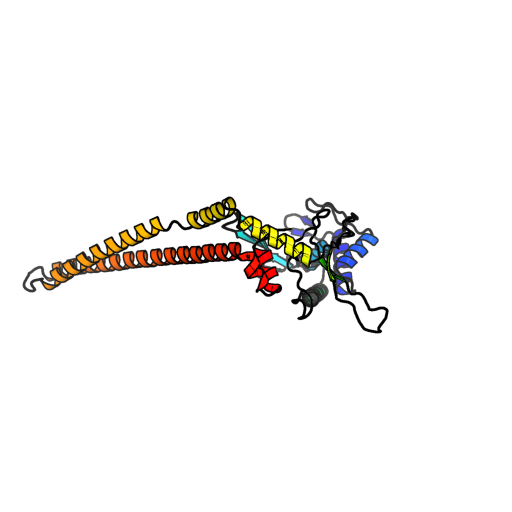R A 1 175 ? 28.389 12.483 -5.148 1.00 82.88 175 TYR A CA 1
ATOM 1394 C C . TYR A 1 175 ? 27.158 11.769 -5.697 1.00 82.88 175 TYR A C 1
ATOM 1396 O O . TYR A 1 175 ? 27.241 11.037 -6.685 1.00 82.88 175 TYR A O 1
ATOM 1404 N N . TYR A 1 176 ? 26.012 12.010 -5.068 1.00 87.44 176 TYR A N 1
ATOM 1405 C CA . TYR A 1 176 ? 24.752 11.358 -5.397 1.00 87.44 176 TYR A CA 1
ATOM 1406 C C . TYR A 1 176 ? 23.754 12.380 -5.943 1.00 87.44 176 TYR A C 1
ATOM 1408 O O . TYR A 1 176 ? 23.581 13.470 -5.389 1.00 87.44 176 TYR A O 1
ATOM 1416 N N . TYR A 1 177 ? 23.105 12.022 -7.050 1.00 89.62 177 TYR A N 1
ATOM 1417 C CA . TYR A 1 177 ? 22.173 12.883 -7.770 1.00 89.62 177 TYR A CA 1
ATOM 1418 C C . TYR A 1 177 ? 20.927 12.125 -8.226 1.00 89.62 177 TYR A C 1
ATOM 1420 O O . TYR A 1 177 ? 20.993 10.929 -8.496 1.00 89.62 177 TYR A O 1
ATOM 1428 N N . TYR A 1 178 ? 19.822 12.837 -8.417 1.00 90.38 178 TYR A N 1
ATOM 1429 C CA . TYR A 1 178 ? 18.676 12.407 -9.207 1.00 90.38 178 TYR A CA 1
ATOM 1430 C C . TYR A 1 178 ? 18.782 12.983 -10.622 1.00 90.38 178 TYR A C 1
ATOM 1432 O O . TYR A 1 178 ? 19.020 14.178 -10.806 1.00 90.38 178 TYR A O 1
ATOM 1440 N N . ALA A 1 179 ? 18.616 12.138 -11.639 1.00 88.25 179 ALA A N 1
ATOM 1441 C CA . ALA A 1 179 ? 18.721 12.546 -13.037 1.00 88.25 179 ALA A CA 1
ATOM 1442 C C . ALA A 1 179 ? 17.717 11.811 -13.932 1.00 88.25 179 ALA A C 1
ATOM 1444 O O . ALA A 1 179 ? 17.396 10.638 -13.717 1.00 88.25 179 ALA A O 1
ATOM 1445 N N . CYS A 1 180 ? 17.252 12.484 -14.986 1.00 87.12 180 CYS A N 1
ATOM 1446 C CA . CYS A 1 180 ? 16.400 11.854 -15.989 1.00 87.12 180 CYS A CA 1
ATOM 1447 C C . CYS A 1 180 ? 17.262 11.009 -16.940 1.00 87.12 180 CYS A C 1
ATOM 1449 O O . CYS A 1 180 ? 18.152 11.530 -17.617 1.00 87.12 180 CYS A O 1
ATOM 1451 N N . LYS A 1 181 ? 16.996 9.696 -17.001 1.00 79.38 181 LYS A N 1
ATOM 1452 C CA . LYS A 1 181 ? 17.647 8.771 -17.952 1.00 79.38 181 LYS A CA 1
ATOM 1453 C C . LYS A 1 181 ? 16.803 8.494 -19.204 1.00 79.38 181 LYS A C 1
ATOM 1455 O O . LYS A 1 181 ? 17.290 7.850 -20.129 1.00 79.38 181 LYS A O 1
ATOM 1460 N N . HIS A 1 182 ? 15.586 9.034 -19.290 1.00 70.25 182 HIS A N 1
ATOM 1461 C CA . HIS A 1 182 ? 14.688 8.893 -20.444 1.00 70.25 182 HIS A CA 1
ATOM 1462 C C . HIS A 1 182 ? 15.066 9.855 -21.585 1.00 70.25 182 HIS A C 1
ATOM 1464 O O . HIS A 1 182 ? 14.282 10.702 -21.998 1.00 70.25 182 HIS A O 1
ATOM 1470 N N . ARG A 1 183 ? 16.302 9.754 -22.092 1.00 62.91 183 ARG A N 1
ATOM 1471 C CA . ARG A 1 183 ? 16.825 10.649 -23.145 1.00 62.91 183 ARG A CA 1
ATOM 1472 C C . ARG A 1 183 ? 16.377 10.275 -24.565 1.00 62.91 183 ARG A C 1
ATOM 1474 O O . ARG A 1 183 ? 16.578 11.069 -25.476 1.00 62.91 183 ARG A O 1
ATOM 1481 N N . LYS A 1 184 ? 15.780 9.095 -24.763 1.00 55.81 184 LYS A N 1
ATOM 1482 C CA . LYS A 1 184 ? 15.113 8.664 -26.004 1.00 55.81 184 LYS A CA 1
ATOM 1483 C C . LYS A 1 184 ? 13.879 7.838 -25.626 1.00 55.81 184 LYS A C 1
ATOM 1485 O O . LYS A 1 184 ? 14.028 6.795 -24.993 1.00 55.81 184 LYS A O 1
ATOM 1490 N N . HIS A 1 185 ? 12.688 8.310 -25.976 1.00 55.69 185 HIS A N 1
ATOM 1491 C CA . HIS A 1 185 ? 11.464 7.515 -25.951 1.00 55.69 185 HIS A CA 1
ATOM 1492 C C . HIS A 1 185 ? 11.497 6.482 -27.086 1.00 55.69 185 HIS A C 1
ATOM 1494 O O . HIS A 1 185 ? 12.249 6.634 -28.052 1.00 55.69 185 HIS A O 1
ATOM 1500 N N . VAL A 1 186 ? 10.686 5.429 -26.963 1.00 51.34 186 VAL A N 1
ATOM 1501 C CA . VAL A 1 186 ? 10.506 4.419 -28.023 1.00 51.34 186 VAL A CA 1
ATOM 1502 C C . VAL A 1 186 ? 9.955 5.071 -29.302 1.00 51.34 186 VAL A C 1
ATOM 1504 O O . VAL A 1 186 ? 10.337 4.672 -30.394 1.00 51.34 186 VAL A O 1
ATOM 1507 N N . ASP A 1 187 ? 9.192 6.157 -29.152 1.00 53.50 187 ASP A N 1
ATOM 1508 C CA . ASP A 1 187 ? 8.581 6.947 -30.232 1.00 53.50 187 ASP A CA 1
ATOM 1509 C C . ASP A 1 187 ? 9.518 8.023 -30.825 1.00 53.50 187 ASP A C 1
ATOM 1511 O O . ASP A 1 187 ? 9.086 8.899 -31.565 1.00 53.50 187 ASP A O 1
ATOM 1515 N N . GLY A 1 188 ? 10.807 8.028 -30.463 1.00 57.72 188 GLY A N 1
ATOM 1516 C CA . GLY A 1 188 ? 11.805 8.959 -31.012 1.00 57.72 188 GLY A CA 1
ATOM 1517 C C . GLY A 1 188 ? 11.913 10.324 -30.314 1.00 57.72 188 GLY A C 1
ATOM 1518 O O . GLY A 1 188 ? 12.938 10.996 -30.461 1.00 57.72 188 GLY A O 1
ATOM 1519 N N . HIS A 1 189 ? 10.941 10.717 -29.482 1.00 60.38 189 HIS A N 1
ATOM 1520 C CA . HIS A 1 189 ? 11.024 11.947 -28.682 1.00 60.38 189 HIS A CA 1
ATOM 1521 C C . HIS A 1 189 ? 12.164 11.886 -27.651 1.00 60.38 189 HIS A C 1
ATOM 1523 O O . HIS A 1 189 ? 12.376 10.869 -26.988 1.00 60.38 189 HIS A O 1
ATOM 1529 N N . LYS A 1 190 ? 12.920 12.977 -27.485 1.00 68.31 190 LYS A N 1
ATOM 1530 C CA . LYS A 1 190 ? 14.032 13.070 -26.524 1.00 68.31 190 LYS A CA 1
ATOM 1531 C C . LYS A 1 190 ? 13.672 14.040 -25.407 1.00 68.31 190 LYS A C 1
ATOM 1533 O O . LYS A 1 190 ? 13.417 15.209 -25.677 1.00 68.31 190 LYS A O 1
ATOM 1538 N N . CYS A 1 191 ? 13.699 13.583 -24.155 1.00 79.38 191 CYS A N 1
ATOM 1539 C CA . CYS A 1 191 ? 13.589 14.497 -23.023 1.00 79.38 191 CYS A CA 1
ATOM 1540 C C . CYS A 1 191 ? 14.839 15.387 -22.955 1.00 79.38 191 CYS A C 1
ATOM 1542 O O . CYS A 1 191 ? 15.963 14.884 -22.880 1.00 79.38 191 CYS A O 1
ATOM 1544 N N . THR A 1 192 ? 14.639 16.705 -22.964 1.00 83.94 192 THR A N 1
ATOM 1545 C CA . THR A 1 192 ? 15.707 17.717 -22.899 1.00 83.94 192 THR A CA 1
ATOM 1546 C C . THR A 1 192 ? 16.160 18.018 -21.468 1.00 83.94 192 THR A C 1
ATOM 1548 O O . THR A 1 192 ? 17.097 18.790 -21.265 1.00 83.94 192 THR A O 1
ATOM 1551 N N . PHE A 1 193 ? 15.551 17.383 -20.459 1.00 86.06 193 PHE A N 1
ATOM 1552 C CA . PHE A 1 193 ? 15.923 17.573 -19.060 1.00 86.06 193 PHE A CA 1
ATOM 1553 C C . PHE A 1 193 ? 17.312 16.984 -18.787 1.00 86.06 193 PHE A C 1
ATOM 1555 O O . PHE A 1 193 ? 17.499 15.765 -18.731 1.00 86.06 193 PHE A O 1
ATOM 1562 N N . ASN A 1 194 ? 18.296 17.862 -18.598 1.00 83.69 194 ASN A N 1
ATOM 1563 C CA . ASN A 1 194 ? 19.707 17.504 -18.437 1.00 83.69 194 ASN A CA 1
ATOM 1564 C C . ASN A 1 194 ? 20.278 17.819 -17.042 1.00 83.69 194 ASN A C 1
ATOM 1566 O O . ASN A 1 194 ? 21.417 17.440 -16.761 1.00 83.69 194 ASN A O 1
ATOM 1570 N N . LYS A 1 195 ? 19.501 18.468 -16.165 1.00 86.81 195 LYS A N 1
ATOM 1571 C CA . LYS A 1 195 ? 19.932 18.828 -14.809 1.00 86.81 195 LYS A CA 1
ATOM 1572 C C . LYS A 1 195 ? 20.093 17.583 -13.930 1.00 86.81 195 LYS A C 1
ATOM 1574 O O . LYS A 1 195 ? 19.282 16.658 -13.982 1.00 86.81 195 LYS A O 1
ATOM 1579 N N . GLN A 1 196 ? 21.140 17.584 -13.105 1.00 87.19 196 GLN A N 1
ATOM 1580 C CA . GLN A 1 196 ? 21.364 16.592 -12.053 1.00 87.19 196 GLN A CA 1
ATOM 1581 C C . GLN A 1 196 ? 21.058 17.234 -10.699 1.00 87.19 196 GLN A C 1
ATOM 1583 O O . GLN A 1 196 ? 21.730 18.179 -10.292 1.00 87.19 196 GLN A O 1
ATOM 1588 N N . LEU A 1 197 ? 20.026 16.744 -10.017 1.00 89.06 197 LEU A N 1
ATOM 1589 C CA . LEU A 1 197 ? 19.579 17.283 -8.734 1.00 89.06 197 LEU A CA 1
ATOM 1590 C C . LEU A 1 197 ? 20.344 16.584 -7.615 1.00 89.06 197 LEU A C 1
ATOM 1592 O O . LEU A 1 197 ? 20.267 15.368 -7.493 1.00 89.06 197 LEU A O 1
ATOM 1596 N N . LYS A 1 198 ? 21.109 17.318 -6.810 1.00 89.88 198 LYS A N 1
ATOM 1597 C CA . LYS A 1 198 ? 21.872 16.731 -5.699 1.00 89.88 198 LYS A CA 1
ATOM 1598 C C . LYS A 1 198 ? 20.913 16.140 -4.660 1.00 89.88 198 LYS A C 1
ATOM 1600 O O . LYS A 1 198 ? 19.998 16.843 -4.238 1.00 89.88 198 LYS A O 1
ATOM 1605 N N . THR A 1 199 ? 21.140 14.891 -4.241 1.00 86.75 199 THR A N 1
ATOM 1606 C CA . THR A 1 199 ? 20.225 14.170 -3.332 1.00 86.75 199 THR A CA 1
ATOM 1607 C C . THR A 1 199 ? 19.985 14.935 -2.041 1.00 86.75 199 THR A C 1
ATOM 1609 O O . THR A 1 199 ? 18.855 15.310 -1.776 1.00 86.75 199 THR A O 1
ATOM 1612 N N . GLY A 1 200 ? 21.050 15.290 -1.314 1.00 84.06 200 GLY A N 1
ATOM 1613 C CA . GLY A 1 200 ? 20.918 15.941 -0.006 1.00 84.06 200 GLY A CA 1
ATOM 1614 C C . GLY A 1 200 ? 20.147 17.264 -0.027 1.00 84.06 200 GLY A C 1
ATOM 1615 O O . GLY A 1 200 ? 19.428 17.555 0.919 1.00 84.06 200 GLY A O 1
ATOM 1616 N N . ASN A 1 201 ? 20.243 18.045 -1.108 1.00 88.50 201 ASN A N 1
ATOM 1617 C CA . ASN A 1 201 ? 19.484 19.292 -1.216 1.00 88.50 201 ASN A CA 1
ATOM 1618 C C . ASN A 1 201 ? 18.001 19.002 -1.475 1.00 88.50 201 ASN A C 1
ATOM 1620 O O . ASN A 1 201 ? 17.142 19.583 -0.827 1.00 88.50 201 ASN A O 1
ATOM 1624 N N . LEU A 1 202 ? 17.702 18.110 -2.425 1.00 88.62 202 LEU A N 1
ATOM 1625 C CA . LEU A 1 202 ? 16.320 17.805 -2.787 1.00 88.62 202 LEU A CA 1
ATOM 1626 C C . LEU A 1 202 ? 15.588 17.072 -1.660 1.00 88.62 202 LEU A C 1
ATOM 1628 O O . LEU A 1 202 ? 14.452 17.416 -1.355 1.00 88.62 202 LEU A O 1
ATOM 1632 N N . ASP A 1 203 ? 16.252 16.100 -1.035 1.00 87.56 203 ASP A N 1
ATOM 1633 C CA . ASP A 1 203 ? 15.714 15.366 0.104 1.00 87.56 203 ASP A CA 1
ATOM 1634 C C . ASP A 1 203 ? 15.388 16.362 1.236 1.00 87.56 203 ASP A C 1
ATOM 1636 O O . ASP A 1 203 ? 14.252 16.402 1.697 1.00 87.56 203 ASP A O 1
ATOM 1640 N N . HIS A 1 204 ? 16.315 17.262 1.595 1.00 86.75 204 HIS A N 1
ATOM 1641 C CA . HIS A 1 204 ? 16.070 18.295 2.610 1.00 86.75 204 HIS A CA 1
ATOM 1642 C C . HIS A 1 204 ? 14.885 19.216 2.271 1.00 86.75 204 HIS A C 1
ATOM 1644 O O . HIS A 1 204 ? 14.048 19.477 3.134 1.00 86.75 204 HIS A O 1
ATOM 1650 N N . GLU A 1 205 ? 14.776 19.695 1.029 1.00 89.25 205 GLU A N 1
ATOM 1651 C CA . GLU A 1 205 ? 13.660 20.559 0.616 1.00 89.25 205 GLU A CA 1
ATOM 1652 C C . GLU A 1 205 ? 12.303 19.851 0.712 1.00 89.25 205 GLU A C 1
ATOM 1654 O O . GLU A 1 205 ? 11.329 20.434 1.199 1.00 89.25 205 GLU A O 1
ATOM 1659 N N . VAL A 1 206 ? 12.228 18.580 0.304 1.00 88.12 206 VAL A N 1
ATOM 1660 C CA . VAL A 1 206 ? 10.994 17.789 0.418 1.00 88.12 206 VAL A CA 1
ATOM 1661 C C . VAL A 1 206 ? 10.613 17.600 1.885 1.00 88.12 206 VAL A C 1
ATOM 1663 O O . VAL A 1 206 ? 9.466 17.854 2.255 1.00 88.12 206 VAL A O 1
ATOM 1666 N N . LEU A 1 207 ? 11.570 17.231 2.740 1.00 82.94 207 LEU A N 1
ATOM 1667 C CA . LEU A 1 207 ? 11.316 17.040 4.170 1.00 82.94 207 LEU A CA 1
ATOM 1668 C C . LEU A 1 207 ? 10.919 18.348 4.866 1.00 82.94 207 LEU A C 1
ATOM 1670 O O . LEU A 1 207 ? 9.971 18.365 5.652 1.00 82.94 207 LEU A O 1
ATOM 1674 N N . SER A 1 208 ? 11.575 19.461 4.525 1.00 84.56 208 SER A N 1
ATOM 1675 C CA . SER A 1 208 ? 11.223 20.792 5.029 1.00 84.56 208 SER A CA 1
ATOM 1676 C C . SER A 1 208 ? 9.807 21.193 4.617 1.00 84.56 208 SER A C 1
ATOM 1678 O O . SER A 1 208 ? 9.049 21.724 5.428 1.00 84.56 208 SER A O 1
ATOM 1680 N N . THR A 1 209 ? 9.420 20.908 3.372 1.00 87.62 209 THR A N 1
ATOM 1681 C CA . THR A 1 209 ? 8.082 21.225 2.860 1.00 87.62 209 THR A CA 1
ATOM 1682 C C . THR A 1 209 ? 6.999 20.425 3.579 1.00 87.62 209 THR A C 1
ATOM 1684 O O . THR A 1 209 ? 5.977 20.996 3.956 1.00 87.62 209 THR A O 1
ATOM 1687 N N . ILE A 1 210 ? 7.228 19.132 3.826 1.00 82.94 210 ILE A N 1
ATOM 1688 C CA . ILE A 1 210 ? 6.294 18.280 4.578 1.00 82.94 210 ILE A CA 1
ATOM 1689 C C . ILE A 1 210 ? 6.154 18.777 6.015 1.00 82.94 210 ILE A C 1
ATOM 1691 O O . ILE A 1 210 ? 5.034 18.965 6.482 1.00 82.94 210 ILE A O 1
ATOM 1695 N N . SER A 1 211 ? 7.274 19.060 6.685 1.00 80.38 211 SER A N 1
ATOM 1696 C CA . SER A 1 211 ? 7.271 19.608 8.046 1.00 80.38 211 SER A CA 1
ATOM 1697 C C . SER A 1 211 ? 6.452 20.904 8.119 1.00 80.38 211 SER A C 1
ATOM 1699 O O . SER A 1 211 ? 5.505 21.005 8.895 1.00 80.38 211 SER A O 1
ATOM 1701 N N . LYS A 1 212 ? 6.700 21.851 7.201 1.00 84.31 212 LYS A N 1
ATOM 1702 C CA . LYS A 1 212 ? 5.927 23.100 7.100 1.00 84.31 212 LYS A CA 1
ATOM 1703 C C . LYS A 1 212 ? 4.444 22.862 6.832 1.00 84.31 212 LYS A C 1
ATOM 1705 O O . LYS A 1 212 ? 3.619 23.589 7.375 1.00 84.31 212 LYS A O 1
ATOM 1710 N N . LEU A 1 213 ? 4.091 21.890 5.989 1.00 84.00 213 LEU A N 1
ATOM 1711 C CA . LEU A 1 213 ? 2.697 21.573 5.676 1.00 84.00 213 LEU A CA 1
ATOM 1712 C C . LEU A 1 213 ? 1.954 21.061 6.914 1.00 84.00 213 LEU A C 1
ATOM 1714 O O . LEU A 1 213 ? 0.845 21.520 7.178 1.00 84.00 213 LEU A O 1
ATOM 1718 N N . VAL A 1 214 ? 2.573 20.155 7.674 1.00 76.62 214 VAL A N 1
ATOM 1719 C CA . VAL A 1 214 ? 1.967 19.569 8.875 1.00 76.62 214 VAL A CA 1
ATOM 1720 C C . VAL A 1 214 ? 1.858 20.589 10.006 1.00 76.62 214 VAL A C 1
ATOM 1722 O O . VAL A 1 214 ? 0.845 20.621 10.699 1.00 76.62 214 VAL A O 1
ATOM 1725 N N . SER A 1 215 ? 2.848 21.471 10.165 1.00 77.06 215 SER A N 1
ATOM 1726 C CA . SER A 1 215 ? 2.813 22.526 11.186 1.00 77.06 215 SER A CA 1
ATOM 1727 C C . SER A 1 215 ? 1.777 23.625 10.918 1.00 77.06 215 SER A C 1
ATOM 1729 O O . SER A 1 215 ? 1.583 24.494 11.768 1.00 77.06 215 SER A O 1
ATOM 1731 N N . ARG A 1 216 ? 1.097 23.636 9.760 1.00 83.69 216 ARG A N 1
ATOM 1732 C CA . ARG A 1 216 ? 0.037 24.617 9.495 1.00 83.69 216 ARG A CA 1
ATOM 1733 C C . ARG A 1 216 ? -1.210 24.299 10.329 1.00 83.69 216 ARG A C 1
ATOM 1735 O O . ARG A 1 216 ? -1.764 23.209 10.173 1.00 83.69 216 ARG A O 1
ATOM 1742 N N . PRO A 1 217 ? -1.736 25.261 11.109 1.00 77.94 217 PRO A N 1
ATOM 1743 C CA . PRO A 1 217 ? -2.881 25.029 11.990 1.00 77.94 217 PRO A CA 1
ATOM 1744 C C . PRO A 1 217 ? -4.138 24.587 11.229 1.00 77.94 217 PRO A C 1
ATOM 1746 O O . PRO A 1 217 ? -4.858 23.709 11.692 1.00 77.94 217 PRO A O 1
ATOM 1749 N N . ASP A 1 218 ? -4.367 25.106 10.018 1.00 82.31 218 ASP A N 1
ATOM 1750 C CA . ASP A 1 218 ? -5.495 24.683 9.176 1.00 82.31 218 ASP A CA 1
ATOM 1751 C C . ASP A 1 218 ? -5.406 23.215 8.746 1.00 82.31 218 ASP A C 1
ATOM 1753 O O . ASP A 1 218 ? -6.422 22.526 8.653 1.00 82.31 218 ASP A O 1
ATOM 1757 N N . PHE A 1 219 ? -4.194 22.742 8.443 1.00 78.69 219 PHE A N 1
ATOM 1758 C CA . PHE A 1 219 ? -3.963 21.364 8.023 1.00 78.69 219 PHE A CA 1
ATOM 1759 C C . PHE A 1 219 ? -4.065 20.423 9.220 1.00 78.69 219 PHE A C 1
ATOM 1761 O O . PHE A 1 219 ? -4.766 19.417 9.139 1.00 78.69 219 PHE A O 1
ATOM 1768 N N . ALA A 1 220 ? -3.450 20.800 10.344 1.00 72.00 220 ALA A N 1
ATOM 1769 C CA . ALA A 1 220 ? -3.567 20.094 11.612 1.00 72.00 220 ALA A CA 1
ATOM 1770 C C . ALA A 1 220 ? -5.033 19.940 12.040 1.00 72.00 220 ALA A C 1
ATOM 1772 O O . ALA A 1 220 ? -5.463 18.827 12.335 1.00 72.00 220 ALA A O 1
ATOM 1773 N N . ARG A 1 221 ? -5.829 21.018 11.976 1.00 74.25 221 ARG A N 1
ATOM 1774 C CA . ARG A 1 221 ? -7.261 20.979 12.297 1.00 74.25 221 ARG A CA 1
ATOM 1775 C C . ARG A 1 221 ? -8.031 20.057 11.358 1.00 74.25 221 ARG A C 1
ATOM 1777 O O . ARG A 1 221 ? -8.763 19.204 11.835 1.00 74.25 221 ARG A O 1
ATOM 1784 N N . LYS A 1 222 ? -7.840 20.168 10.039 1.00 78.38 222 LYS A N 1
ATOM 1785 C CA . LYS A 1 222 ? -8.517 19.288 9.064 1.00 78.38 222 LYS A CA 1
ATOM 1786 C C . LYS A 1 222 ? -8.143 17.816 9.234 1.00 78.38 222 LYS A C 1
ATOM 1788 O O . LYS A 1 222 ? -8.978 16.942 9.009 1.00 78.38 222 LYS A O 1
ATOM 1793 N N . LEU A 1 223 ? -6.892 17.539 9.596 1.00 72.94 223 LEU A N 1
ATOM 1794 C CA . LEU A 1 223 ? -6.418 16.187 9.857 1.00 72.94 223 LEU A CA 1
ATOM 1795 C C . LEU A 1 223 ? -7.043 15.642 11.148 1.00 72.94 223 LEU A C 1
ATOM 1797 O O . LEU A 1 223 ? -7.614 14.561 11.116 1.00 72.94 223 LEU A O 1
ATOM 1801 N N . GLN A 1 224 ? -7.038 16.420 12.234 1.00 69.56 224 GLN A N 1
ATOM 1802 C CA . GLN A 1 224 ? -7.705 16.067 13.494 1.00 69.56 224 GLN A CA 1
ATOM 1803 C C . GLN A 1 224 ? -9.222 15.906 13.340 1.00 69.56 224 GLN A C 1
ATOM 1805 O O . GLN A 1 224 ? -9.791 14.978 13.900 1.00 69.56 224 GLN A O 1
ATOM 1810 N N . GLU A 1 225 ? -9.884 16.757 12.554 1.00 71.62 225 GLU A N 1
ATOM 1811 C CA . GLU A 1 225 ? -11.312 16.632 12.246 1.00 71.62 225 GLU A CA 1
ATOM 1812 C C . GLU A 1 225 ? -11.599 15.331 11.499 1.00 71.62 225 GLU A C 1
ATOM 1814 O O . GLU A 1 225 ? -12.500 14.600 11.891 1.00 71.62 225 GLU A O 1
ATOM 1819 N N . LYS A 1 226 ? -10.811 14.979 10.475 1.00 67.62 226 LYS A N 1
ATOM 1820 C CA . LYS A 1 226 ? -10.971 13.687 9.788 1.00 67.62 226 LYS A CA 1
ATOM 1821 C C . LYS A 1 226 ? -10.712 12.492 10.705 1.00 67.62 226 LYS A C 1
ATOM 1823 O O . LYS A 1 226 ? -11.426 11.500 10.591 1.00 67.62 226 LYS A O 1
ATOM 1828 N N . ILE A 1 227 ? -9.728 12.598 11.600 1.00 66.12 227 ILE A N 1
ATOM 1829 C CA . ILE A 1 227 ? -9.426 11.564 12.597 1.00 66.12 227 ILE A CA 1
ATOM 1830 C C . ILE A 1 227 ? -10.586 11.421 13.591 1.00 66.12 227 ILE A C 1
ATOM 1832 O O . ILE A 1 227 ? -10.991 10.305 13.879 1.00 66.12 227 ILE A O 1
ATOM 1836 N N . ASN A 1 228 ? -11.175 12.519 14.070 1.00 62.31 228 ASN A N 1
ATOM 1837 C CA . ASN A 1 228 ? -12.287 12.471 15.024 1.00 62.31 228 ASN A CA 1
ATOM 1838 C C . ASN A 1 228 ? -13.623 12.059 14.381 1.00 62.31 228 ASN A C 1
ATOM 1840 O O . ASN A 1 228 ? -14.390 11.334 15.006 1.00 62.31 228 ASN A O 1
ATOM 1844 N N . ILE A 1 229 ? -13.906 12.475 13.141 1.00 58.59 229 ILE A N 1
ATOM 1845 C CA . ILE A 1 229 ? -15.165 12.157 12.437 1.00 58.59 229 ILE A CA 1
ATOM 1846 C C . ILE A 1 229 ? -15.283 10.655 12.126 1.00 58.59 229 ILE A C 1
ATOM 1848 O O . ILE A 1 229 ? -16.389 10.124 12.104 1.00 58.59 229 ILE A O 1
ATOM 1852 N N . GLN A 1 230 ? -14.171 9.942 11.918 1.00 54.81 230 GLN A N 1
ATOM 1853 C CA . GLN A 1 230 ? -14.198 8.490 11.688 1.00 54.81 230 GLN A CA 1
ATOM 1854 C C . GLN A 1 230 ? -14.506 7.654 12.946 1.00 54.81 230 GLN A C 1
ATOM 1856 O O . GLN A 1 230 ? -14.675 6.443 12.824 1.00 54.81 230 GLN A O 1
ATOM 1861 N N . VAL A 1 231 ? -14.571 8.259 14.138 1.00 57.94 231 VAL A N 1
ATOM 1862 C CA . VAL A 1 231 ? -14.439 7.541 15.421 1.00 57.94 231 VAL A CA 1
ATOM 1863 C C . VAL A 1 231 ? -15.490 7.987 16.453 1.00 57.94 231 VAL A C 1
ATOM 1865 O O . VAL A 1 231 ? -15.257 7.935 17.662 1.00 57.94 231 VAL A O 1
ATOM 1868 N N . ASP A 1 232 ? -16.669 8.437 16.017 1.00 66.62 232 ASP A N 1
ATOM 1869 C CA . ASP A 1 232 ? -17.769 8.679 16.957 1.00 66.62 232 ASP A CA 1
ATOM 1870 C C . ASP A 1 232 ? -18.284 7.342 17.523 1.00 66.62 232 ASP A C 1
ATOM 1872 O O . ASP A 1 232 ? -19.039 6.606 16.887 1.00 66.62 232 ASP A O 1
ATOM 1876 N N . THR A 1 233 ? -17.810 7.003 18.723 1.00 77.56 233 THR A N 1
ATOM 1877 C CA . THR A 1 233 ? -18.165 5.781 19.462 1.00 77.56 233 THR A CA 1
ATOM 1878 C C . THR A 1 233 ? -19.372 5.981 20.371 1.00 77.56 233 THR A C 1
ATOM 1880 O O . THR A 1 233 ? -19.879 4.995 20.899 1.00 77.56 233 THR A O 1
ATOM 1883 N N . SER A 1 234 ? -19.898 7.208 20.486 1.00 81.69 234 SER A N 1
ATOM 1884 C CA . SER A 1 234 ? -21.006 7.540 21.392 1.00 81.69 234 SER A CA 1
ATOM 1885 C C . SER A 1 234 ? -22.239 6.666 21.164 1.00 81.69 234 SER A C 1
ATOM 1887 O O . SER A 1 234 ? -22.878 6.217 22.117 1.00 81.69 234 SER A O 1
ATOM 1889 N N . ARG A 1 235 ? -22.539 6.353 19.898 1.00 84.44 235 ARG A N 1
ATOM 1890 C CA . ARG A 1 235 ? -23.642 5.461 19.536 1.00 84.44 235 ARG A CA 1
ATOM 1891 C C . ARG A 1 235 ? -23.421 4.041 20.058 1.00 84.44 235 ARG A C 1
ATOM 1893 O O . ARG A 1 235 ? -24.319 3.483 20.679 1.00 84.44 235 ARG A O 1
ATOM 1900 N N . ILE A 1 236 ? -22.226 3.485 19.854 1.00 85.38 236 ILE A N 1
ATOM 1901 C CA . ILE A 1 236 ? -21.871 2.131 20.307 1.00 85.38 236 ILE A CA 1
ATOM 1902 C C . ILE A 1 236 ? -21.843 2.078 21.838 1.00 85.38 236 ILE A C 1
ATOM 1904 O O . ILE A 1 236 ? -22.350 1.126 22.421 1.00 85.38 236 ILE A O 1
ATOM 1908 N N . ASP A 1 237 ? -21.325 3.120 22.492 1.00 88.38 237 ASP A N 1
ATOM 1909 C CA . ASP A 1 237 ? -21.335 3.234 23.952 1.00 88.38 237 ASP A CA 1
ATOM 1910 C C . ASP A 1 237 ? -22.775 3.225 24.495 1.00 88.38 237 ASP A C 1
ATOM 1912 O O . ASP A 1 237 ? -23.077 2.486 25.431 1.00 88.38 237 ASP A O 1
ATOM 1916 N N . SER A 1 238 ? -23.695 3.973 23.870 1.00 91.50 238 SER A N 1
ATOM 1917 C CA . SER A 1 238 ? -25.110 3.949 24.262 1.00 91.50 238 SER A CA 1
ATOM 1918 C C . SER A 1 238 ? -25.790 2.593 24.027 1.00 91.50 238 SER A C 1
ATOM 1920 O O . SER A 1 238 ? -26.571 2.160 24.873 1.00 91.50 238 SER A O 1
ATOM 1922 N N . GLU A 1 239 ? -25.475 1.898 22.927 1.00 92.12 239 GLU A N 1
ATOM 1923 C CA . GLU A 1 239 ? -25.981 0.548 22.636 1.00 92.12 239 GLU A CA 1
ATOM 1924 C C . GLU A 1 239 ? -25.491 -0.459 23.698 1.00 92.12 239 GLU A C 1
ATOM 1926 O O . GLU A 1 239 ? -26.290 -1.218 24.249 1.00 92.12 239 GLU A O 1
ATOM 1931 N N . ILE A 1 240 ? -24.204 -0.413 24.066 1.00 93.00 240 ILE A N 1
ATOM 1932 C CA . ILE A 1 240 ? -23.624 -1.260 25.122 1.00 93.00 240 ILE A CA 1
ATOM 1933 C C . ILE A 1 240 ? -24.321 -1.014 26.466 1.00 93.00 240 ILE A C 1
ATOM 1935 O O . ILE A 1 240 ? -24.678 -1.972 27.154 1.00 93.00 240 ILE A O 1
ATOM 1939 N N . GLU A 1 241 ? -24.552 0.245 26.844 1.00 95.38 241 GLU A N 1
ATOM 1940 C CA . GLU A 1 241 ? -25.247 0.570 28.095 1.00 95.38 241 GLU A CA 1
ATOM 1941 C C . GLU A 1 241 ? -26.702 0.087 28.107 1.00 95.38 241 GLU A C 1
ATOM 1943 O O . GLU A 1 241 ? -27.183 -0.422 29.127 1.00 95.38 241 GLU A O 1
ATOM 1948 N N . GLN A 1 242 ? -27.402 0.167 26.972 1.00 95.69 242 GLN A N 1
ATOM 1949 C CA . GLN A 1 242 ? -28.748 -0.393 26.835 1.00 95.69 242 GLN A CA 1
ATOM 1950 C C . GLN A 1 242 ? -28.747 -1.914 27.032 1.00 95.69 242 GLN A C 1
ATOM 1952 O O . GLN A 1 242 ? -29.550 -2.424 27.818 1.00 95.69 242 GLN A O 1
ATOM 1957 N N . TYR A 1 243 ? -27.817 -2.639 26.402 1.00 96.31 243 TYR A N 1
ATOM 1958 C CA . TYR A 1 243 ? -27.700 -4.089 26.577 1.00 96.31 243 TYR A CA 1
ATOM 1959 C C . TYR A 1 243 ? -27.309 -4.475 28.008 1.00 96.31 243 TYR A C 1
ATOM 1961 O O . TYR A 1 243 ? -27.914 -5.378 28.583 1.00 96.31 243 TYR A O 1
ATOM 1969 N N . LYS A 1 244 ? -26.379 -3.751 28.644 1.00 95.38 244 LYS A N 1
ATOM 1970 C CA . LYS A 1 244 ? -26.013 -3.964 30.057 1.00 95.38 244 LYS A CA 1
ATOM 1971 C C . LYS A 1 244 ? -27.179 -3.696 31.007 1.00 95.38 244 LYS A C 1
ATOM 1973 O O . LYS A 1 244 ? -27.325 -4.374 32.025 1.00 95.38 244 LYS A O 1
ATOM 1978 N N . SER A 1 245 ? -28.019 -2.707 30.708 1.00 96.44 245 SER A N 1
ATOM 1979 C CA . SER A 1 245 ? -29.257 -2.458 31.454 1.00 96.44 245 SER A CA 1
ATOM 1980 C C . SER A 1 245 ? -30.241 -3.624 31.309 1.00 96.44 245 SER A C 1
ATOM 1982 O O . SER A 1 245 ? -30.719 -4.154 32.313 1.00 96.44 245 SER A O 1
ATOM 1984 N N . LEU A 1 246 ? -30.468 -4.093 30.079 1.00 96.06 246 LEU A N 1
ATOM 1985 C CA . LEU A 1 246 ? -31.337 -5.237 29.800 1.00 96.06 246 LEU A CA 1
ATOM 1986 C C . LEU A 1 246 ? -30.836 -6.522 30.477 1.00 96.06 246 LEU A C 1
ATOM 1988 O O . LEU A 1 246 ? -31.613 -7.230 31.115 1.00 96.06 246 LEU A O 1
ATOM 1992 N N . PHE A 1 247 ? -29.531 -6.789 30.422 1.00 96.19 247 PHE A N 1
ATOM 1993 C CA . PHE A 1 247 ? -28.903 -7.933 31.085 1.00 96.19 247 PHE A CA 1
ATOM 1994 C C . PHE A 1 247 ? -29.136 -7.919 32.603 1.00 96.19 247 PHE A C 1
ATOM 1996 O O . PHE A 1 247 ? -29.455 -8.949 33.201 1.00 96.19 247 PHE A O 1
ATOM 2003 N N . ARG A 1 248 ? -29.041 -6.742 33.242 1.00 96.94 248 ARG A N 1
ATOM 2004 C CA . ARG A 1 248 ? -29.357 -6.573 34.672 1.00 96.94 248 ARG A CA 1
ATOM 2005 C C . ARG A 1 248 ? -30.825 -6.881 34.975 1.00 96.94 248 ARG A C 1
ATOM 2007 O O . ARG A 1 248 ? -31.103 -7.576 35.950 1.00 96.94 248 ARG A O 1
ATOM 2014 N N . GLN A 1 249 ? -31.753 -6.417 34.137 1.00 96.31 249 GLN A N 1
ATOM 2015 C CA . GLN A 1 249 ? -33.189 -6.688 34.297 1.00 96.31 249 GLN A CA 1
ATOM 2016 C C . GLN A 1 249 ? -33.518 -8.182 34.141 1.00 96.31 249 GLN A C 1
ATOM 2018 O O . GLN A 1 249 ? -34.259 -8.749 34.949 1.00 96.31 249 GLN A O 1
ATOM 2023 N N . LEU A 1 250 ? -32.933 -8.841 33.137 1.00 95.81 250 LEU A N 1
ATOM 2024 C CA . LEU A 1 250 ? -33.107 -10.276 32.908 1.00 95.81 250 LEU A CA 1
ATOM 2025 C C . LEU A 1 250 ? -32.522 -11.106 34.055 1.00 95.81 250 LEU A C 1
ATOM 2027 O O . LEU A 1 250 ? -33.174 -12.036 34.523 1.00 95.81 250 LEU A O 1
ATOM 2031 N N . ASN A 1 251 ? -31.352 -10.735 34.583 1.00 94.88 251 ASN A N 1
ATOM 2032 C CA . ASN A 1 251 ? -30.778 -11.407 35.750 1.00 94.88 251 ASN A CA 1
ATOM 2033 C C . ASN A 1 251 ? -31.625 -11.233 37.016 1.00 94.88 251 ASN A C 1
ATOM 2035 O O . ASN A 1 251 ? -31.781 -12.193 37.766 1.00 94.88 251 ASN A O 1
ATOM 2039 N N . ALA A 1 252 ? -32.210 -10.055 37.247 1.00 96.19 252 ALA A N 1
ATOM 2040 C CA . ALA A 1 252 ? -33.150 -9.872 38.353 1.00 96.19 252 ALA A CA 1
ATOM 2041 C C . ALA A 1 252 ? -34.388 -10.775 38.191 1.00 96.19 252 ALA A C 1
ATOM 2043 O O . ALA A 1 252 ? -34.824 -11.420 39.141 1.00 96.19 252 ALA A O 1
ATOM 2044 N N . THR A 1 253 ? -34.909 -10.885 36.965 1.00 95.19 253 THR A N 1
ATOM 2045 C CA . THR A 1 253 ? -36.035 -11.778 36.643 1.00 95.19 253 THR A CA 1
ATOM 2046 C C . THR A 1 253 ? -35.671 -13.248 36.866 1.00 95.19 253 THR A C 1
ATOM 2048 O O . THR A 1 253 ? -36.456 -13.984 37.457 1.00 95.19 253 THR A O 1
ATOM 2051 N N . LYS A 1 254 ? -34.461 -13.664 36.466 1.00 96.56 254 LYS A N 1
ATOM 2052 C CA . LYS A 1 254 ? -33.916 -15.005 36.718 1.00 96.56 254 LYS A CA 1
ATOM 2053 C C . LYS A 1 254 ? -33.920 -15.340 38.209 1.00 96.56 254 LYS A C 1
ATOM 2055 O O . LYS A 1 254 ? -34.428 -16.385 38.594 1.00 96.56 254 LYS A O 1
ATOM 2060 N N . LEU A 1 255 ? -33.383 -14.447 39.044 1.00 94.81 255 LEU A N 1
ATOM 2061 C CA . LEU A 1 255 ? -33.324 -14.648 40.496 1.00 94.81 255 LEU A CA 1
ATOM 2062 C C . LEU A 1 255 ? -34.724 -14.760 41.114 1.00 94.81 255 LEU A C 1
ATOM 2064 O O . LEU A 1 255 ? -34.954 -15.642 41.935 1.00 94.81 255 LEU A O 1
ATOM 2068 N N . ASN A 1 256 ? -35.672 -13.930 40.670 1.00 95.50 256 ASN A N 1
ATOM 2069 C CA . ASN A 1 256 ? -37.063 -14.017 41.117 1.00 95.50 256 ASN A CA 1
ATOM 2070 C C . ASN A 1 256 ? -37.733 -15.342 40.717 1.00 95.50 256 ASN A C 1
ATOM 2072 O O . ASN A 1 256 ? -38.506 -15.885 41.500 1.00 95.50 256 ASN A O 1
ATOM 2076 N N . LEU A 1 257 ? -37.464 -15.861 39.513 1.00 93.25 257 LEU A N 1
ATOM 2077 C CA . LEU A 1 257 ? -37.991 -17.159 39.073 1.00 93.25 257 LEU A CA 1
ATOM 2078 C C . LEU A 1 257 ? -37.401 -18.312 39.889 1.00 93.25 257 LEU A C 1
ATOM 2080 O O . LEU A 1 257 ? -38.151 -19.182 40.313 1.00 93.25 257 LEU A O 1
ATOM 2084 N N . ILE A 1 258 ? -36.096 -18.280 40.173 1.00 92.94 258 ILE A N 1
ATOM 2085 C CA . ILE A 1 258 ? -35.444 -19.264 41.051 1.00 92.94 258 ILE A CA 1
ATOM 2086 C C . ILE A 1 258 ? -36.092 -19.245 42.440 1.00 92.94 258 ILE A C 1
ATOM 2088 O O . ILE A 1 258 ? -36.491 -20.287 42.943 1.00 92.94 258 ILE A O 1
ATOM 2092 N N . GLN A 1 259 ? -36.316 -18.063 43.017 1.00 94.38 259 GLN A N 1
ATOM 2093 C CA . GLN A 1 259 ? -36.980 -17.946 44.317 1.00 94.38 259 GLN A CA 1
ATOM 2094 C C . GLN A 1 259 ? -38.437 -18.452 44.300 1.00 94.38 259 GLN A C 1
ATOM 2096 O O . GLN A 1 259 ? -38.920 -19.003 45.290 1.00 94.38 259 GLN A O 1
ATOM 2101 N N . GLN A 1 260 ? -39.155 -18.283 43.185 1.00 92.62 260 GLN A N 1
ATOM 2102 C CA . GLN A 1 260 ? -40.493 -18.861 43.011 1.00 92.62 260 GLN A CA 1
ATOM 2103 C C . GLN A 1 260 ? -40.444 -20.388 42.938 1.00 92.62 260 GLN A C 1
ATOM 2105 O O . GLN A 1 260 ? -41.305 -21.039 43.521 1.00 92.62 260 GLN A O 1
ATOM 2110 N N . ILE A 1 261 ? -39.432 -20.952 42.274 1.00 91.44 261 ILE A N 1
ATOM 2111 C CA . ILE A 1 261 ? -39.220 -22.402 42.215 1.00 91.44 261 ILE A CA 1
ATOM 2112 C C . ILE A 1 261 ? -38.906 -22.951 43.613 1.00 91.44 261 ILE A C 1
ATOM 2114 O O . ILE A 1 261 ? -39.548 -23.900 44.055 1.00 91.44 261 ILE A O 1
ATOM 2118 N N . ASP A 1 262 ? -38.005 -22.302 44.352 1.00 90.88 262 ASP A N 1
ATOM 2119 C CA . ASP A 1 262 ? -37.603 -22.719 45.703 1.00 90.88 262 ASP A CA 1
ATOM 2120 C C . ASP A 1 262 ? -38.753 -22.668 46.725 1.00 90.88 262 ASP A C 1
ATOM 2122 O O . ASP A 1 262 ? -38.724 -23.363 47.740 1.00 90.88 262 ASP A O 1
ATOM 2126 N N . SER A 1 263 ? -39.771 -21.838 46.477 1.00 91.12 263 SER A N 1
ATOM 2127 C CA . SER A 1 263 ? -40.930 -21.661 47.363 1.00 91.12 263 SER A CA 1
ATOM 2128 C C . SER A 1 263 ? -42.156 -22.495 46.969 1.00 91.12 263 SER A C 1
ATOM 2130 O O . SER A 1 263 ? -43.208 -22.372 47.604 1.00 91.12 263 SER A O 1
ATOM 2132 N N . LEU A 1 264 ? -42.051 -23.360 45.953 1.00 89.94 264 LEU A N 1
ATOM 2133 C CA . LEU A 1 264 ? -43.139 -24.256 45.558 1.00 89.94 264 LEU A CA 1
ATOM 2134 C C . LEU A 1 264 ? -43.464 -25.267 46.669 1.00 89.94 264 LEU A C 1
ATOM 2136 O O . LEU A 1 264 ? -42.592 -25.965 47.182 1.00 89.94 264 LEU A O 1
ATOM 2140 N N . ASN A 1 265 ? -44.752 -25.403 46.991 1.00 89.38 265 ASN A N 1
ATOM 2141 C CA . ASN A 1 265 ? -45.224 -26.420 47.926 1.00 89.38 265 ASN A CA 1
ATOM 2142 C C . ASN A 1 265 ? -45.381 -27.775 47.217 1.00 89.38 265 ASN A C 1
ATOM 2144 O O . ASN A 1 265 ? -46.198 -27.902 46.304 1.00 89.38 265 ASN A O 1
ATOM 2148 N N . PHE A 1 266 ? -44.643 -28.790 47.671 1.00 86.56 266 PHE A N 1
ATOM 2149 C CA . PHE A 1 266 ? -44.671 -30.143 47.108 1.00 86.56 266 PHE A CA 1
ATOM 2150 C C . PHE A 1 266 ? -46.015 -30.868 47.298 1.00 86.56 266 PHE A C 1
ATOM 2152 O O . PHE A 1 266 ? -46.294 -31.824 46.579 1.00 86.56 266 PHE A O 1
ATOM 2159 N N . GLU A 1 267 ? -46.852 -30.420 48.239 1.00 87.81 267 GLU A N 1
ATOM 2160 C CA . GLU A 1 267 ? -48.170 -31.011 48.516 1.00 87.81 267 GLU A CA 1
ATOM 2161 C C . GLU A 1 267 ? -49.285 -30.471 47.597 1.00 87.81 267 GLU A C 1
ATOM 2163 O O . GLU A 1 267 ? -50.423 -30.936 47.659 1.00 87.81 267 GLU A O 1
ATOM 2168 N N . ASP A 1 268 ? -48.992 -29.489 46.735 1.00 89.19 268 ASP A N 1
ATOM 2169 C CA . ASP A 1 268 ? -49.966 -28.925 45.795 1.00 89.19 268 ASP A CA 1
ATOM 2170 C C . ASP A 1 268 ? -50.317 -29.938 44.687 1.00 89.19 268 ASP A C 1
ATOM 2172 O O . ASP A 1 268 ? -49.443 -30.462 43.993 1.00 89.19 268 ASP A O 1
ATOM 2176 N N . SER A 1 269 ? -51.616 -30.157 44.455 1.00 86.88 269 SER A N 1
ATOM 2177 C CA . SER A 1 269 ? -52.129 -31.040 43.395 1.00 86.88 269 SER A CA 1
ATOM 2178 C C . SER A 1 269 ? -51.606 -30.693 41.994 1.00 86.88 269 SER A C 1
ATOM 2180 O O . SER A 1 269 ? -51.578 -31.563 41.124 1.00 86.88 269 SER A O 1
ATOM 2182 N N . HIS A 1 270 ? -51.222 -29.438 41.753 1.00 90.81 270 HIS A N 1
ATOM 2183 C CA . HIS A 1 270 ? -50.696 -28.952 40.478 1.00 90.81 270 HIS A CA 1
ATOM 2184 C C . HIS A 1 270 ? -49.186 -28.670 40.514 1.00 90.81 270 HIS A C 1
ATOM 2186 O O . HIS A 1 270 ? -48.670 -28.027 39.596 1.00 90.81 270 HIS A O 1
ATOM 2192 N N . PHE A 1 271 ? -48.462 -29.143 41.536 1.00 89.44 271 PHE A N 1
ATOM 2193 C CA . PHE A 1 271 ? -47.025 -28.904 41.713 1.00 89.44 271 PHE A CA 1
ATOM 2194 C C . PHE A 1 271 ? -46.214 -29.179 40.438 1.00 89.44 271 PHE A C 1
ATOM 2196 O O . PHE A 1 271 ? -45.478 -28.309 39.976 1.00 89.44 271 PHE A O 1
ATOM 2203 N N . GLN A 1 272 ? -46.407 -30.348 39.815 1.00 88.38 272 GLN A N 1
ATOM 2204 C CA . GLN A 1 272 ? -45.661 -30.735 38.611 1.00 88.38 272 GLN A CA 1
ATOM 2205 C C . GLN A 1 272 ? -45.873 -29.758 37.446 1.00 88.38 272 GLN A C 1
ATOM 2207 O O . GLN A 1 272 ? -44.912 -29.365 36.792 1.00 88.38 272 GLN A O 1
ATOM 2212 N N . GLN A 1 273 ? -47.113 -29.323 37.201 1.00 91.00 273 GLN A N 1
ATOM 2213 C CA . GLN A 1 273 ? -47.416 -28.375 36.123 1.00 91.00 273 GLN A CA 1
ATOM 2214 C C . GLN A 1 273 ? -46.808 -26.995 36.393 1.00 91.00 273 GLN A C 1
ATOM 2216 O O . GLN A 1 273 ? -46.255 -26.387 35.478 1.00 91.00 273 GLN A O 1
ATOM 2221 N N . LYS A 1 274 ? -46.871 -26.516 37.643 1.00 90.56 274 LYS A N 1
ATOM 2222 C CA . LYS A 1 274 ? -46.285 -25.227 38.042 1.00 90.56 274 LYS A CA 1
ATOM 2223 C C . LYS A 1 274 ? -44.757 -25.235 37.959 1.00 90.56 274 LYS A C 1
ATOM 2225 O O . LYS A 1 274 ? -44.187 -24.270 37.461 1.00 90.56 274 LYS A O 1
ATOM 2230 N N . SER A 1 275 ? -44.111 -26.320 38.394 1.00 89.75 275 SER A N 1
ATOM 2231 C CA . SER A 1 275 ? -42.656 -26.490 38.283 1.00 89.75 275 SER A CA 1
ATOM 2232 C C . SER A 1 275 ? -42.213 -26.449 36.823 1.00 89.75 275 SER A C 1
ATOM 2234 O O . SER A 1 275 ? -41.324 -25.681 36.476 1.00 89.75 275 SER A O 1
ATOM 2236 N N . ILE A 1 276 ? -42.891 -27.204 35.950 1.00 92.56 276 ILE A N 1
ATOM 2237 C CA . ILE A 1 276 ? -42.574 -27.247 34.517 1.00 92.56 276 ILE A CA 1
ATOM 2238 C C . ILE A 1 276 ? -42.747 -25.866 33.858 1.00 92.56 276 ILE A C 1
ATOM 2240 O O . ILE A 1 276 ? -41.888 -25.457 33.081 1.00 92.56 276 ILE A O 1
ATOM 2244 N N . ASP A 1 277 ? -43.825 -25.129 34.155 1.00 93.94 277 ASP A N 1
ATOM 2245 C CA . ASP A 1 277 ? -44.035 -23.773 33.612 1.00 93.94 277 ASP A CA 1
ATOM 2246 C C . ASP A 1 277 ? -42.937 -22.795 34.064 1.00 93.94 277 ASP A C 1
ATOM 2248 O O . ASP A 1 277 ? -42.405 -22.037 33.248 1.00 93.94 277 ASP A O 1
ATOM 2252 N N . LEU A 1 278 ? -42.548 -22.837 35.341 1.00 92.62 278 LEU A N 1
ATOM 2253 C CA . LEU A 1 278 ? -41.474 -21.994 35.867 1.00 92.62 278 LEU A CA 1
ATOM 2254 C C . LEU A 1 278 ? -40.110 -22.355 35.268 1.00 92.62 278 LEU A C 1
ATOM 2256 O O . LEU A 1 278 ? -39.374 -21.445 34.885 1.00 92.62 278 LEU A O 1
ATOM 2260 N N . ASP A 1 279 ? -39.811 -23.643 35.093 1.00 92.00 279 ASP A N 1
ATOM 2261 C CA . ASP A 1 279 ? -38.590 -24.109 34.428 1.00 92.00 279 ASP A CA 1
ATOM 2262 C C . ASP A 1 279 ? -38.541 -23.669 32.959 1.00 92.00 279 ASP A C 1
ATOM 2264 O O . ASP A 1 279 ? -37.512 -23.187 32.483 1.00 92.00 279 ASP A O 1
ATOM 2268 N N . MET A 1 280 ? -39.658 -23.753 32.225 1.00 94.31 280 MET A N 1
ATOM 2269 C CA . MET A 1 280 ? -39.734 -23.255 30.844 1.00 94.31 280 MET A CA 1
ATOM 2270 C C . MET A 1 280 ? -39.469 -21.746 30.763 1.00 94.31 280 MET A C 1
ATOM 2272 O O . MET A 1 280 ? -38.732 -21.282 29.885 1.00 94.31 280 MET A O 1
ATOM 2276 N N . ARG A 1 281 ? -40.033 -20.962 31.691 1.00 94.81 281 ARG A N 1
ATOM 2277 C CA . ARG A 1 281 ? -39.773 -19.516 31.774 1.00 94.81 281 ARG A CA 1
ATOM 2278 C C . ARG A 1 281 ? -38.322 -19.231 32.134 1.00 94.81 281 ARG A C 1
ATOM 2280 O O . ARG A 1 281 ? -37.727 -18.336 31.539 1.00 94.81 281 ARG A O 1
ATOM 2287 N N . LEU A 1 282 ? -37.751 -19.987 33.068 1.00 94.38 282 LEU A N 1
ATOM 2288 C CA . LEU A 1 282 ? -36.361 -19.845 33.482 1.00 94.38 282 LEU A CA 1
ATOM 2289 C C . LEU A 1 282 ? -35.405 -20.143 32.319 1.00 94.38 282 LEU A C 1
ATOM 2291 O O . LEU A 1 282 ? -34.526 -19.328 32.046 1.00 94.38 282 LEU A O 1
ATOM 2295 N N . ASN A 1 283 ? -35.632 -21.229 31.575 1.00 93.81 283 ASN A N 1
ATOM 2296 C CA . ASN A 1 283 ? -34.877 -21.559 30.362 1.00 93.81 283 ASN A CA 1
ATOM 2297 C C . ASN A 1 283 ? -34.971 -20.440 29.316 1.00 93.81 283 ASN A C 1
ATOM 2299 O O . ASN A 1 283 ? -33.955 -19.993 28.798 1.00 93.81 283 ASN A O 1
ATOM 2303 N N . THR A 1 284 ? -36.165 -19.879 29.107 1.00 95.88 284 THR A N 1
ATOM 2304 C CA . THR A 1 284 ? -36.346 -18.728 28.205 1.00 95.88 284 THR A CA 1
ATOM 2305 C C . THR A 1 284 ? -35.529 -17.505 28.651 1.00 95.88 284 THR A C 1
ATOM 2307 O O . THR A 1 284 ? -35.045 -16.734 27.821 1.00 95.88 284 THR A O 1
ATOM 2310 N N . ILE A 1 285 ? -35.388 -17.275 29.961 1.00 96.38 285 ILE A N 1
ATOM 2311 C CA . ILE A 1 285 ? -34.545 -16.193 30.489 1.00 96.38 285 ILE A CA 1
ATOM 2312 C C . ILE A 1 285 ? -33.059 -16.506 30.297 1.00 96.38 285 ILE A C 1
ATOM 2314 O O . ILE A 1 285 ? -32.306 -15.588 29.974 1.00 96.38 285 ILE A O 1
ATOM 2318 N N . TYR A 1 286 ? -32.636 -17.763 30.451 1.00 94.25 286 TYR A N 1
ATOM 2319 C CA . TYR A 1 286 ? -31.266 -18.181 30.146 1.00 94.25 286 TYR A CA 1
ATOM 2320 C C . TYR A 1 286 ? -30.909 -17.949 28.675 1.00 94.25 286 TYR A C 1
ATOM 2322 O O . TYR A 1 286 ? -29.873 -17.339 28.411 1.00 94.25 286 TYR A O 1
ATOM 2330 N N . ASP A 1 287 ? -31.787 -18.326 27.742 1.00 95.88 287 ASP A N 1
ATOM 2331 C CA . ASP A 1 287 ? -31.580 -18.091 26.307 1.00 95.88 287 ASP A CA 1
ATOM 2332 C C . ASP A 1 287 ? -31.424 -16.590 26.010 1.00 95.88 287 ASP A C 1
ATOM 2334 O O . ASP A 1 287 ? -30.455 -16.157 25.389 1.00 95.88 287 ASP A O 1
ATOM 2338 N N . LYS A 1 288 ? -32.320 -15.756 26.558 1.00 96.38 288 LYS A N 1
ATOM 2339 C CA . LYS A 1 288 ? -32.245 -14.293 26.400 1.00 96.38 288 LYS A CA 1
ATOM 2340 C C . LYS A 1 288 ? -30.986 -13.683 27.015 1.00 96.38 288 LYS A C 1
ATOM 2342 O O . LYS A 1 288 ? -30.477 -12.694 26.494 1.00 96.38 288 LYS A O 1
ATOM 2347 N N . LEU A 1 289 ? -30.512 -14.211 28.144 1.00 95.50 289 LEU A N 1
ATOM 2348 C CA . LEU A 1 289 ? -29.266 -13.753 28.762 1.00 95.50 289 LEU A CA 1
ATOM 2349 C C . LEU A 1 289 ? -28.072 -14.058 27.857 1.00 95.50 289 LEU A C 1
ATOM 2351 O O . LEU A 1 289 ? -27.257 -13.162 27.654 1.00 95.50 289 LEU A O 1
ATOM 2355 N N . ALA A 1 290 ? -28.015 -15.261 27.278 1.00 95.62 290 ALA A N 1
ATOM 2356 C CA . ALA A 1 290 ? -26.967 -15.646 26.338 1.00 95.62 290 ALA A CA 1
ATOM 2357 C C . ALA A 1 290 ? -26.967 -14.752 25.083 1.00 95.62 290 ALA A C 1
ATOM 2359 O O . ALA A 1 290 ? -25.912 -14.271 24.667 1.00 95.62 290 ALA A O 1
ATOM 2360 N N . ASP A 1 291 ? -28.145 -14.453 24.527 1.00 95.62 291 ASP A N 1
ATOM 2361 C CA . ASP A 1 291 ? -28.280 -13.553 23.375 1.00 95.62 291 ASP A CA 1
ATOM 2362 C C . ASP A 1 291 ? -27.768 -12.137 23.684 1.00 95.62 291 ASP A C 1
ATOM 2364 O O . ASP A 1 291 ? -27.008 -11.548 22.911 1.00 95.62 291 ASP A O 1
ATOM 2368 N N . VAL A 1 292 ? -28.167 -11.571 24.828 1.00 95.50 292 VAL A N 1
ATOM 2369 C CA . VAL A 1 292 ? -27.749 -10.219 25.229 1.00 95.50 292 VAL A CA 1
ATOM 2370 C C . VAL A 1 292 ? -26.253 -10.169 25.543 1.00 95.50 292 VAL A C 1
ATOM 2372 O O . VAL A 1 292 ? -25.595 -9.188 25.199 1.00 95.50 292 VAL A O 1
ATOM 2375 N N . GLU A 1 293 ? -25.697 -11.212 26.154 1.00 94.25 293 GLU A N 1
ATOM 2376 C CA . GLU A 1 293 ? -24.263 -11.316 26.436 1.00 94.25 293 GLU A CA 1
ATOM 2377 C C . GLU A 1 293 ? -23.439 -11.342 25.139 1.00 94.25 293 GLU A C 1
ATOM 2379 O O . GLU A 1 293 ? -22.481 -10.578 25.002 1.00 94.25 293 GLU A O 1
ATOM 2384 N N . MET A 1 294 ? -23.892 -12.090 24.128 1.00 95.19 294 MET A N 1
ATOM 2385 C CA . MET A 1 294 ? -23.291 -12.081 22.790 1.00 95.19 294 MET A CA 1
ATOM 2386 C C . MET A 1 294 ? -23.366 -10.691 22.125 1.00 95.19 294 MET A C 1
ATOM 2388 O O . MET A 1 294 ? -22.410 -10.231 21.486 1.00 95.19 294 MET A O 1
ATOM 2392 N N . LEU A 1 295 ? -24.488 -9.978 22.271 1.00 94.25 295 LEU A N 1
ATOM 2393 C CA . LEU A 1 295 ? -24.635 -8.609 21.756 1.00 94.25 295 LEU A CA 1
ATOM 2394 C C . LEU A 1 295 ? -23.685 -7.616 22.442 1.00 94.25 295 LEU A C 1
ATOM 2396 O O . LEU A 1 295 ? -23.135 -6.737 21.769 1.00 94.25 295 LEU A O 1
ATOM 2400 N N . ILE A 1 296 ? -23.459 -7.759 23.751 1.00 93.56 296 ILE A N 1
ATOM 2401 C CA . ILE A 1 296 ? -22.470 -6.964 24.491 1.00 93.56 296 ILE A CA 1
ATOM 2402 C C . ILE A 1 296 ? -21.065 -7.255 23.958 1.00 93.56 296 ILE A C 1
ATOM 2404 O O . ILE A 1 296 ? -20.383 -6.322 23.535 1.00 93.56 296 ILE A O 1
ATOM 2408 N N . GLU A 1 297 ? -20.659 -8.525 23.896 1.00 92.25 297 GLU A N 1
ATOM 2409 C CA . GLU A 1 297 ? -19.309 -8.926 23.478 1.00 92.25 297 GLU A CA 1
ATOM 2410 C C . GLU A 1 297 ? -18.979 -8.449 22.054 1.00 92.25 297 GLU A C 1
ATOM 2412 O O . GLU A 1 297 ? -17.915 -7.875 21.786 1.00 92.25 297 GLU A O 1
ATOM 2417 N N . THR A 1 298 ? -19.921 -8.617 21.124 1.00 91.38 298 THR A N 1
ATOM 2418 C CA . THR A 1 298 ? -19.743 -8.160 19.739 1.00 91.38 298 THR A CA 1
ATOM 2419 C C . THR A 1 298 ? -19.669 -6.635 19.628 1.00 91.38 298 THR A C 1
ATOM 2421 O O . THR A 1 298 ? -18.923 -6.118 18.791 1.00 91.38 298 THR A O 1
ATOM 2424 N N . SER A 1 299 ? -20.412 -5.897 20.456 1.00 89.75 299 SER A N 1
ATOM 2425 C CA . SER A 1 299 ? -20.395 -4.428 20.462 1.00 89.75 299 SER A CA 1
ATOM 2426 C C . SER A 1 299 ? -19.117 -3.880 21.100 1.00 89.75 299 SER A C 1
ATOM 2428 O O . SER A 1 299 ? -18.512 -2.949 20.562 1.00 89.75 299 SER A O 1
ATOM 2430 N N . GLU A 1 300 ? -18.642 -4.500 22.183 1.00 89.69 300 GLU A N 1
ATOM 2431 C CA . GLU A 1 300 ? -17.364 -4.172 22.822 1.00 89.69 300 GLU A CA 1
ATOM 2432 C C . GLU A 1 300 ? -16.177 -4.464 21.894 1.00 89.69 300 GLU A C 1
ATOM 2434 O O . GLU A 1 300 ? -15.302 -3.612 21.732 1.00 89.69 300 GLU A O 1
ATOM 2439 N N . SER A 1 301 ? -16.196 -5.591 21.178 1.00 86.12 301 SER A N 1
ATOM 2440 C CA . SER A 1 301 ? -15.173 -5.920 20.175 1.00 86.12 301 SER A CA 1
ATOM 2441 C C . SER A 1 301 ? -15.113 -4.884 19.047 1.00 86.12 301 SER A C 1
ATOM 2443 O O . SER A 1 301 ? -14.033 -4.430 18.663 1.00 86.12 301 SER A O 1
ATOM 2445 N N . LYS A 1 302 ? -16.271 -4.449 18.526 1.00 85.88 302 LYS A N 1
ATOM 2446 C CA . LYS A 1 302 ? -16.337 -3.371 17.519 1.00 85.88 302 LYS A CA 1
ATOM 2447 C C . LYS A 1 302 ? -15.758 -2.066 18.061 1.00 85.88 302 LYS A C 1
ATOM 2449 O O . LYS A 1 302 ? -14.986 -1.404 17.369 1.00 85.88 302 LYS A O 1
ATOM 2454 N N . ARG A 1 303 ? -16.108 -1.709 19.299 1.00 86.50 303 ARG A N 1
ATOM 2455 C CA . ARG A 1 303 ? -15.589 -0.520 19.979 1.00 86.50 303 ARG A CA 1
ATOM 2456 C C . ARG A 1 303 ? -14.070 -0.579 20.138 1.00 86.50 303 ARG A C 1
ATOM 2458 O O . ARG A 1 303 ? -13.399 0.410 19.858 1.00 86.50 303 ARG A O 1
ATOM 2465 N N . GLU A 1 304 ? -13.512 -1.722 20.533 1.00 82.19 304 GLU A N 1
ATOM 2466 C CA . GLU A 1 304 ? -12.061 -1.895 20.644 1.00 82.19 304 GLU A CA 1
ATOM 2467 C C . GLU A 1 304 ? -11.333 -1.700 19.315 1.00 82.19 304 GLU A C 1
ATOM 2469 O O . GLU A 1 304 ? -10.288 -1.051 19.287 1.00 82.19 304 GLU A O 1
ATOM 2474 N N . VAL A 1 305 ? -11.864 -2.253 18.221 1.00 79.75 305 VAL A N 1
ATOM 2475 C CA . VAL A 1 305 ? -11.278 -2.082 16.882 1.00 79.75 305 VAL A CA 1
ATOM 2476 C C . VAL A 1 305 ? -11.231 -0.599 16.516 1.00 79.75 305 VAL A C 1
ATOM 2478 O O . VAL A 1 305 ? -10.171 -0.087 16.168 1.00 79.75 305 VAL A O 1
ATOM 2481 N N . ILE A 1 306 ? -12.342 0.117 16.708 1.00 76.19 306 ILE A N 1
ATOM 2482 C CA . ILE A 1 306 ? -12.438 1.555 16.424 1.00 76.19 306 ILE A CA 1
ATOM 2483 C C . ILE A 1 306 ? -11.468 2.370 17.301 1.00 76.19 306 ILE A C 1
ATOM 2485 O O . ILE A 1 306 ? -10.830 3.312 16.828 1.00 76.19 306 ILE A O 1
ATOM 2489 N N . LEU A 1 307 ? -11.301 2.002 18.575 1.00 75.25 307 LEU A N 1
ATOM 2490 C CA . LEU A 1 307 ? -10.347 2.658 19.476 1.00 75.25 307 LEU A CA 1
ATOM 2491 C C . LEU A 1 307 ? -8.888 2.379 19.097 1.00 75.25 307 LEU A C 1
ATOM 2493 O O . LEU A 1 307 ? -8.059 3.288 19.165 1.00 75.25 307 LEU A O 1
ATOM 2497 N N . LYS A 1 308 ? -8.561 1.153 18.676 1.00 72.12 308 LYS A N 1
ATOM 2498 C CA . LYS A 1 308 ? -7.232 0.814 18.147 1.00 72.12 308 LYS A CA 1
ATOM 2499 C C . LYS A 1 308 ? -6.933 1.638 16.898 1.00 72.12 308 LYS A C 1
ATOM 2501 O O . LYS A 1 308 ? -5.866 2.251 16.830 1.00 72.12 308 LYS A O 1
ATOM 2506 N N . ASP A 1 309 ? -7.893 1.751 15.985 1.00 68.19 309 ASP A N 1
ATOM 2507 C CA . ASP A 1 309 ? -7.772 2.596 14.796 1.00 68.19 309 ASP A CA 1
ATOM 2508 C C . ASP A 1 309 ? -7.536 4.068 15.184 1.00 68.19 309 ASP A C 1
ATOM 2510 O O . ASP A 1 309 ? -6.616 4.704 14.661 1.00 68.19 309 ASP A O 1
ATOM 2514 N N . LYS A 1 310 ? -8.238 4.593 16.199 1.00 69.62 310 LYS A N 1
ATOM 2515 C CA . LYS A 1 310 ? -7.983 5.939 16.747 1.00 69.62 310 LYS A CA 1
ATOM 2516 C C . LYS A 1 310 ? -6.557 6.108 17.265 1.00 69.62 310 LYS A C 1
ATOM 2518 O O . LYS A 1 310 ? -5.887 7.076 16.912 1.00 69.62 310 LYS A O 1
ATOM 2523 N N . MET A 1 311 ? -6.075 5.174 18.089 1.00 64.94 311 MET A N 1
ATOM 2524 C CA . MET A 1 311 ? -4.711 5.243 18.619 1.00 64.94 311 MET A CA 1
ATOM 2525 C C . MET A 1 311 ? -3.678 5.230 17.490 1.00 64.94 311 MET A C 1
ATOM 2527 O O . MET A 1 311 ? -2.693 5.964 17.560 1.00 64.94 311 MET A O 1
ATOM 2531 N N . THR A 1 312 ? -3.902 4.448 16.426 1.00 68.31 312 THR A N 1
ATOM 2532 C CA . THR A 1 312 ? -3.019 4.481 15.252 1.00 68.31 312 THR A CA 1
ATOM 2533 C C . THR A 1 312 ? -3.054 5.832 14.546 1.00 68.31 312 THR A C 1
ATOM 2535 O O . THR A 1 312 ? -1.992 6.359 14.220 1.00 68.31 312 THR A O 1
ATOM 2538 N N . ALA A 1 313 ? -4.227 6.444 14.382 1.00 66.94 313 ALA A N 1
ATOM 2539 C CA . ALA A 1 313 ? -4.370 7.754 13.759 1.00 66.94 313 ALA A CA 1
ATOM 2540 C C . ALA A 1 313 ? -3.707 8.881 14.575 1.00 66.94 313 ALA A C 1
ATOM 2542 O O . ALA A 1 313 ? -2.965 9.692 14.015 1.00 66.94 313 ALA A O 1
ATOM 2543 N N . ASP A 1 314 ? -3.883 8.892 15.898 1.00 69.69 314 ASP A N 1
ATOM 2544 C CA . ASP A 1 314 ? -3.213 9.842 16.797 1.00 69.69 314 ASP A CA 1
ATOM 2545 C C . ASP A 1 314 ? -1.691 9.652 16.788 1.00 69.69 314 ASP A C 1
ATOM 2547 O O . ASP A 1 314 ? -0.926 10.621 16.810 1.00 69.69 314 ASP A O 1
ATOM 2551 N N . ASN A 1 315 ? -1.229 8.402 16.717 1.00 71.62 315 ASN A N 1
ATOM 2552 C CA . ASN A 1 315 ? 0.191 8.096 16.587 1.00 71.62 315 ASN A CA 1
ATOM 2553 C C . ASN A 1 315 ? 0.744 8.565 15.235 1.00 71.62 315 ASN A C 1
ATOM 2555 O O . ASN A 1 315 ? 1.814 9.170 15.204 1.00 71.62 315 ASN A O 1
ATOM 2559 N N . ILE A 1 316 ? 0.007 8.373 14.135 1.00 73.12 316 ILE A N 1
ATOM 2560 C CA . ILE A 1 316 ? 0.365 8.909 12.813 1.00 73.12 316 ILE A CA 1
ATOM 2561 C C . ILE A 1 316 ? 0.459 10.434 12.875 1.00 73.12 316 ILE A C 1
ATOM 2563 O O . ILE A 1 316 ? 1.435 11.003 12.393 1.00 73.12 316 ILE A O 1
ATOM 2567 N N . TYR A 1 317 ? -0.498 11.108 13.515 1.00 73.62 317 TYR A N 1
ATOM 2568 C CA . TYR A 1 317 ? -0.448 12.557 13.684 1.00 73.62 317 TYR A CA 1
ATOM 2569 C C . TYR A 1 317 ? 0.798 13.002 14.463 1.00 73.62 317 TYR A C 1
ATOM 2571 O O . TYR A 1 317 ? 1.515 13.895 14.016 1.00 73.62 317 TYR A O 1
ATOM 2579 N N . LYS A 1 318 ? 1.122 12.343 15.582 1.00 74.19 318 LYS A N 1
ATOM 2580 C CA . LYS A 1 318 ? 2.344 12.628 16.356 1.00 74.19 318 LYS A CA 1
ATOM 2581 C C . LYS A 1 318 ? 3.620 12.403 15.541 1.00 74.19 318 LYS A C 1
ATOM 2583 O O . LYS A 1 318 ? 4.558 13.190 15.668 1.00 74.19 318 LYS A O 1
ATOM 2588 N N . ILE A 1 319 ? 3.652 11.364 14.702 1.00 74.25 319 ILE A N 1
ATOM 2589 C CA . ILE A 1 319 ? 4.761 11.105 13.772 1.00 74.25 319 ILE A CA 1
ATOM 2590 C C . ILE A 1 319 ? 4.873 12.240 12.754 1.00 74.25 319 ILE A C 1
ATOM 2592 O O . ILE A 1 319 ? 5.972 12.722 12.507 1.00 74.25 319 ILE A O 1
ATOM 2596 N N . LEU A 1 320 ? 3.754 12.704 12.195 1.00 74.69 320 LEU A N 1
ATOM 2597 C CA . LEU A 1 320 ? 3.740 13.795 11.222 1.00 74.69 320 LEU A CA 1
ATOM 2598 C C . LEU A 1 320 ? 4.177 15.131 11.842 1.00 74.69 320 LEU A C 1
ATOM 2600 O O . LEU A 1 320 ? 4.921 15.880 11.214 1.00 74.69 320 LEU A O 1
ATOM 2604 N N . VAL A 1 321 ? 3.753 15.437 13.072 1.00 75.31 321 VAL A N 1
ATOM 2605 C CA . VAL A 1 321 ? 4.165 16.664 13.781 1.00 75.31 321 VAL A CA 1
ATOM 2606 C C . VAL A 1 321 ? 5.671 16.666 14.036 1.00 75.31 321 VAL A C 1
ATOM 2608 O O . VAL A 1 321 ? 6.334 17.682 13.850 1.00 75.31 321 VAL A O 1
ATOM 2611 N N . ASN A 1 322 ? 6.222 15.511 14.401 1.00 76.31 322 ASN A N 1
ATOM 2612 C CA . ASN A 1 322 ? 7.647 15.329 14.665 1.00 76.31 322 ASN A CA 1
ATOM 2613 C C . ASN A 1 322 ? 8.392 14.732 13.460 1.00 76.31 322 ASN A C 1
ATOM 2615 O O . ASN A 1 322 ? 9.424 14.084 13.616 1.00 76.31 322 ASN A O 1
ATOM 2619 N N . PHE A 1 323 ? 7.878 14.931 12.244 1.00 79.44 323 PHE A N 1
ATOM 2620 C CA . PHE A 1 323 ? 8.364 14.219 11.063 1.00 79.44 323 PHE A CA 1
ATOM 2621 C C . PHE A 1 323 ? 9.858 14.442 10.815 1.00 79.44 323 PHE A C 1
ATOM 2623 O O . PHE A 1 323 ? 10.580 13.495 10.523 1.00 79.44 323 PHE A O 1
ATOM 2630 N N . ALA A 1 324 ? 10.342 15.675 10.990 1.00 74.50 324 ALA A N 1
ATOM 2631 C CA . ALA A 1 324 ? 11.756 15.994 10.811 1.00 74.50 324 ALA A CA 1
ATOM 2632 C C . ALA A 1 324 ? 12.659 15.244 11.807 1.00 74.50 324 ALA A C 1
ATOM 2634 O O . ALA A 1 324 ? 13.628 14.619 11.388 1.00 74.50 324 ALA A O 1
ATOM 2635 N N . SER A 1 325 ? 12.311 15.232 13.099 1.00 79.19 325 SER A N 1
ATOM 2636 C CA . SER A 1 325 ? 13.123 14.556 14.118 1.00 79.19 325 SER A CA 1
ATOM 2637 C C . SER A 1 325 ? 13.090 13.036 13.970 1.00 79.19 325 SER A C 1
ATOM 2639 O O . SER A 1 325 ? 14.119 12.386 14.141 1.00 79.19 325 SER A O 1
ATOM 2641 N N . PHE A 1 326 ? 11.953 12.456 13.573 1.00 79.62 326 PHE A N 1
ATOM 2642 C CA . PHE A 1 326 ? 11.885 11.033 13.236 1.00 79.62 326 PHE A CA 1
ATOM 2643 C C . PHE A 1 326 ? 12.766 10.694 12.030 1.00 79.62 326 PHE A C 1
ATOM 2645 O O . PHE A 1 326 ? 13.536 9.734 12.077 1.00 79.62 326 PHE A O 1
ATOM 2652 N N . MET A 1 327 ? 12.720 11.508 10.974 1.00 80.38 327 MET A N 1
ATOM 2653 C CA . MET A 1 327 ? 13.526 11.291 9.772 1.00 80.38 327 MET A CA 1
ATOM 2654 C C . MET A 1 327 ? 15.033 11.405 10.023 1.00 80.38 327 MET A C 1
ATOM 2656 O O . MET A 1 327 ? 15.797 10.839 9.246 1.00 80.38 327 MET A O 1
ATOM 2660 N N . ASP A 1 328 ? 15.486 12.075 11.081 1.00 82.12 328 ASP A N 1
ATOM 2661 C CA . ASP A 1 328 ? 16.912 12.157 11.420 1.00 82.12 328 ASP A CA 1
ATOM 2662 C C . ASP A 1 328 ? 17.445 10.875 12.079 1.00 82.12 328 ASP A C 1
ATOM 2664 O O . ASP A 1 328 ? 18.590 10.493 11.832 1.00 82.12 328 ASP A O 1
ATOM 2668 N N . VAL A 1 329 ? 16.612 10.177 12.858 1.00 83.94 329 VAL A N 1
ATOM 2669 C CA . VAL A 1 329 ? 17.005 8.982 13.633 1.00 83.94 329 VAL A CA 1
ATOM 2670 C C . VAL A 1 329 ? 16.779 7.675 12.860 1.00 83.94 329 VAL A C 1
ATOM 2672 O O . VAL A 1 329 ? 17.385 6.652 13.171 1.00 83.94 329 VAL A O 1
ATOM 2675 N N . MET A 1 330 ? 15.922 7.690 11.837 1.00 82.00 330 MET A N 1
ATOM 2676 C CA . MET A 1 330 ? 15.607 6.508 11.028 1.00 82.00 330 MET A CA 1
ATOM 2677 C C . MET A 1 330 ? 16.756 6.084 10.102 1.00 82.00 330 MET A C 1
ATOM 2679 O O . MET A 1 330 ? 17.548 6.905 9.640 1.00 82.00 330 MET A O 1
ATOM 2683 N N . GLU A 1 331 ? 16.804 4.800 9.744 1.00 83.56 331 GLU A N 1
ATOM 2684 C CA . GLU A 1 331 ? 17.667 4.319 8.661 1.00 83.56 331 GLU A CA 1
ATOM 2685 C C . GLU A 1 331 ? 17.131 4.764 7.290 1.00 83.56 331 GLU A C 1
ATOM 2687 O O . GLU A 1 331 ? 15.920 4.861 7.080 1.00 83.56 331 GLU A O 1
ATOM 2692 N N . ASP A 1 332 ? 18.013 4.985 6.308 1.00 82.00 332 ASP A N 1
ATOM 2693 C CA . ASP A 1 332 ? 17.621 5.484 4.978 1.00 82.00 332 ASP A CA 1
ATOM 2694 C C . ASP A 1 332 ? 16.586 4.590 4.261 1.00 82.00 332 ASP A C 1
ATOM 2696 O O . ASP A 1 332 ? 15.808 5.070 3.428 1.00 82.00 332 ASP A O 1
ATOM 2700 N N . ILE A 1 333 ? 16.547 3.288 4.575 1.00 80.00 333 ILE A N 1
ATOM 2701 C CA . ILE A 1 333 ? 15.556 2.364 4.011 1.00 80.00 333 ILE A CA 1
ATOM 2702 C C . ILE A 1 333 ? 14.150 2.630 4.549 1.00 80.00 333 ILE A C 1
ATOM 2704 O O . ILE A 1 333 ? 13.181 2.607 3.785 1.00 80.00 333 ILE A O 1
ATOM 2708 N N . ASP A 1 334 ? 14.040 2.941 5.835 1.00 80.00 334 ASP A N 1
ATOM 2709 C CA . ASP A 1 334 ? 12.767 3.230 6.477 1.00 80.00 334 ASP A CA 1
ATOM 2710 C C . ASP A 1 334 ? 12.315 4.648 6.144 1.00 80.00 334 ASP A C 1
ATOM 2712 O O . ASP A 1 334 ? 11.136 4.850 5.859 1.00 80.00 334 ASP A O 1
ATOM 2716 N N . LYS A 1 335 ? 13.254 5.599 6.019 1.00 84.94 335 LYS A N 1
ATOM 2717 C CA . LYS A 1 335 ? 12.988 6.926 5.436 1.00 84.94 335 LYS A CA 1
ATOM 2718 C C . LYS A 1 335 ? 12.335 6.796 4.063 1.00 84.94 335 LYS A C 1
ATOM 2720 O O . LYS A 1 335 ? 11.300 7.402 3.797 1.00 84.94 335 LYS A O 1
ATOM 2725 N N . LYS A 1 336 ? 12.908 5.959 3.190 1.00 84.81 336 LYS A N 1
ATOM 2726 C CA . LYS A 1 336 ? 12.361 5.703 1.853 1.00 84.81 336 LYS A CA 1
ATOM 2727 C C . LYS A 1 336 ? 10.951 5.114 1.909 1.00 84.81 336 LYS A C 1
ATOM 2729 O O . LYS A 1 336 ? 10.079 5.579 1.179 1.00 84.81 336 LYS A O 1
ATOM 2734 N N . ARG A 1 337 ? 10.724 4.095 2.743 1.00 80.81 337 ARG A N 1
ATOM 2735 C CA . ARG A 1 337 ? 9.400 3.464 2.898 1.00 80.81 337 ARG A CA 1
ATOM 2736 C C . ARG A 1 337 ? 8.361 4.468 3.386 1.00 80.81 337 ARG A C 1
ATOM 2738 O O . ARG A 1 337 ? 7.297 4.569 2.784 1.00 80.81 337 ARG A O 1
ATOM 2745 N N . LEU A 1 338 ? 8.699 5.249 4.409 1.00 82.81 338 LEU A N 1
ATOM 2746 C CA . LEU A 1 338 ? 7.817 6.268 4.965 1.00 82.81 338 LEU A CA 1
ATOM 2747 C C . LEU A 1 338 ? 7.469 7.337 3.919 1.00 82.81 338 LEU A C 1
ATOM 2749 O O . LEU A 1 338 ? 6.295 7.647 3.724 1.00 82.81 338 LEU A O 1
ATOM 2753 N N . CYS A 1 339 ? 8.457 7.835 3.167 1.00 84.38 339 CYS A N 1
ATOM 2754 C CA . CYS A 1 339 ? 8.206 8.761 2.063 1.00 84.38 339 CYS A CA 1
ATOM 2755 C C . CYS A 1 339 ? 7.286 8.157 0.987 1.00 84.38 339 CYS A C 1
ATOM 2757 O O . CYS A 1 339 ? 6.423 8.862 0.479 1.00 84.38 339 CYS A O 1
ATOM 2759 N N . GLN A 1 340 ? 7.430 6.870 0.653 1.00 84.19 340 GLN A N 1
ATOM 2760 C CA . GLN A 1 340 ? 6.569 6.192 -0.330 1.00 84.19 340 GLN A CA 1
ATOM 2761 C C . GLN A 1 340 ? 5.123 6.006 0.134 1.00 84.19 340 GLN A C 1
ATOM 2763 O O . GLN A 1 340 ? 4.232 5.908 -0.704 1.00 84.19 340 GLN A O 1
ATOM 2768 N N . MET A 1 341 ? 4.888 5.956 1.444 1.00 79.44 341 MET A N 1
ATOM 2769 C CA . MET A 1 341 ? 3.540 5.886 2.008 1.00 79.44 341 MET A CA 1
ATOM 2770 C C . MET A 1 341 ? 2.865 7.260 2.065 1.00 79.44 341 MET A C 1
ATOM 2772 O O . MET A 1 341 ? 1.657 7.353 1.874 1.00 79.44 341 MET A O 1
ATOM 2776 N N . LEU A 1 342 ? 3.633 8.319 2.341 1.00 80.56 342 LEU A N 1
ATOM 2777 C CA . LEU A 1 342 ? 3.093 9.665 2.563 1.00 80.56 342 LEU A CA 1
ATOM 2778 C C . LEU A 1 342 ? 3.009 10.515 1.293 1.00 80.56 342 LEU A C 1
ATOM 2780 O O . LEU A 1 342 ? 2.202 11.440 1.223 1.00 80.56 342 LEU A O 1
ATOM 2784 N N . ILE A 1 343 ? 3.868 10.247 0.311 1.00 86.19 343 ILE A N 1
ATOM 2785 C CA . ILE A 1 343 ? 4.036 11.082 -0.875 1.00 86.19 343 ILE A CA 1
ATOM 2786 C C . ILE A 1 343 ? 3.679 10.258 -2.105 1.00 86.19 343 ILE A C 1
ATOM 2788 O O . ILE A 1 343 ? 4.265 9.208 -2.355 1.00 86.19 343 ILE A O 1
ATOM 2792 N N . GLU A 1 344 ? 2.768 10.771 -2.925 1.00 86.19 344 GLU A N 1
ATOM 2793 C CA . GLU A 1 344 ? 2.420 10.136 -4.198 1.00 86.19 344 GLU A CA 1
ATOM 2794 C C . GLU A 1 344 ? 3.485 10.413 -5.278 1.00 86.19 344 GLU A C 1
ATOM 2796 O O . GLU A 1 344 ? 3.940 9.513 -5.991 1.00 86.19 344 GLU A O 1
ATOM 2801 N N . LYS A 1 345 ? 3.907 11.678 -5.399 1.00 89.25 345 LYS A N 1
ATOM 2802 C CA . LYS A 1 345 ? 4.925 12.143 -6.351 1.00 89.25 345 LYS A CA 1
ATOM 2803 C C . LYS A 1 345 ? 5.569 13.451 -5.891 1.00 89.25 345 LYS A C 1
ATOM 2805 O O . LYS A 1 345 ? 4.933 14.232 -5.187 1.00 89.25 345 LYS A O 1
ATOM 2810 N N . VAL A 1 346 ? 6.807 13.678 -6.335 1.00 87.69 346 VAL A N 1
ATOM 2811 C CA . VAL A 1 346 ? 7.564 14.936 -6.174 1.00 87.69 346 VAL A CA 1
ATOM 2812 C C . VAL A 1 346 ? 7.830 15.552 -7.536 1.00 87.69 346 VAL A C 1
ATOM 2814 O O . VAL A 1 346 ? 8.290 14.799 -8.434 1.00 87.69 346 VAL A O 1
#

pLDDT: mean 82.28, std 10.6, range [39.66, 96.94]

Secondary structure (DSSP, 8-state):
-EETTEE---HHHHHHHHHHHHHHHHSS--HHHHHHHHHHTT-----BTTB--SS--HHHHHHHHT-GGGGTEEEE--EEEEEPTTT--EEEEE-S--EEEE-SSPPSS-HHHHHHHHHHHHHHHHHT--PPPPTTSPP-TTTTT-B-TTT-PBPEEEEE--B-SSSTT-BPPPEEEEE----S-TTS-------EEEHHHHHHHHHHHHHHHHT-HHHHHHHHHHHHHTT--HHHHHHHHHHHHHHHHHHHHHHHHHHHHHT--TT-TTHHHHHHHHHHHHHHHHHHHHHHHHHHHHHHHHHHHHHHHHHHHHHHHHHHHTHHHHHHHS-HHHHHHHHHHH-S--

Sequence (346 aa):
SLVNGQLQVNHEEAESVKMIFDLFANSDMGTIAIAKHLANLDIKKPIRHNSTLPYFSSSGIARILDNPVYNGKIAFGRRESTRDKISGETKVTQSENYILTDGIHEAIIDDETWKKVRKKREANAHKYKRENPNKGDSIYILSGLIKCPLCHAGLYGNKSIKRNKNKKDEYYKNYYYYACKHRKHVDGHKCTFNKQLKTGNLDHEVLSTISKLVSRPDFARKLQEKINIQVDTSRIDSEIEQYKSLFRQLNATKLNLIQQIDSLNFEDSHFQQKSIDLDMRLNTIYDKLADVEMLIETSESKREVILKDKMTADNIYKILVNFASFMDVMEDIDKKRLCQMLIEKV

Organism: Streptococcus suis (NCBI:txid1307)